Protein 4EX6 (pdb70)

CATH classification: 3.40.50.1000 (+1 more: 1.10.150.240)

Foldseek 3Di:
DLLFAEEEEPAQFFFPCQVVQLVLLQVLQVVLPDGADSVLSLVCGQAAQLVSNCVRVVHPSPPVSSVSSVVSSCVVVVVVLLVCQLVRGDPCNVVLLVVCVVVPYAYEYEGQYQQVSVCSSCVRNVVVVSHQYYHHCVNDPHHFLAQVSVCVVCVSSVGQQCRYEYEEADLRSLSNSVNRNHAYEHEQRGSDHFVSSVVSPHPYYYHGNNVVSVVVVVD

Radius of gyration: 16.53 Å; Cα contacts (8 Å, |Δi|>4): 463; chains: 1; bounding box: 48×32×36 Å

Sequence (219 aa):
AADRGVILDLDGTLADTPAAIATITAEVLAAMGTAVVSRGAILLSSTVGRPLPASLAGLLGVPVVEDPRVAEATTEEYGRRFGAHVRAAGPRRLLYPGVLEGLDRLSSAAGFRLAMATSKVEKAARAIAELTGLDTRLTVVIAGDDSVERGKPHPDMALHVARGLGIPPERCVVIGDGVPDAEMGRRAAGMTTVIGVSYGVSGPDELMRRAGADTVVDDSFPAAVTTAVLDG

B-factor: mean 14.03, std 10.06, range [2.51, 106.9]

InterPro domains:
  IPR006439 HAD hydrolase, subfamily IA [TIGR01509] (96-193)
  IPR006439 HAD hydrolase, subfamily IA [TIGR01549] (79-187)
  IPR023198 Phosphoglycolate phosphatase-like, domain 2 [G3DSA:1.10.150.240] (24-90)
  IPR023214 HAD superfamily [G3DSA:3.40.50.1000] (12-213)
  IPR036412 HAD-like superfamily [SSF56784] (10-218)
  IPR050155 HAD-like hydrolase superfamily [PTHR43434] (11-217)

Solvent-accessible surface area: 9694 Å² total; per-residue (Å²): 116,27,62,98,1,0,0,0,12,0,10,0,0,0,0,81,0,26,81,15,10,18,78,10,2,43,61,0,1,68,52,72,68,58,86,48,73,185,42,36,14,86,77,21,10,26,117,28,28,47,56,12,0,1,58,18,37,64,22,89,79,156,28,100,124,4,66,95,0,29,111,24,3,44,131,91,7,24,48,58,4,161,78,17,10,76,175,3,16,30,117,26,1,36,119,6,0,64,132,0,50,94,40,18,22,92,2,0,0,0,1,8,24,58,45,150,30,0,85,44,7,0,106,79,2,19,0,54,113,59,18,94,31,36,1,0,36,84,33,26,166,108,10,21,55,72,22,36,0,0,73,95,0,2,210,48,7,54,10,61,33,140,87,5,17,0,0,2,3,7,28,21,6,1,72,1,0,143,63,7,51,11,70,1,10,0,0,30,57,23,72,9,35,75,101,88,1,86,196,19,12,5,90,55,31,22,110,43,3,62,38,0,1,65,32,11,55,123,101

Organism: NCBI:txid569580

Nearest PDB structures (foldseek):
  4ex7-assembly1_A  TM=1.003E+00  e=1.198E-42  Streptomyces sp. CM020
  3s6j-assembly2_F  TM=8.638E-01  e=3.733E-14  Pseudomonas syringae pv. tomato
  7ocs-assembly2_B  TM=8.833E-01  e=2.174E-13  Acinetobacter baumannii ATCC 19606 = CIP 70.34 = JCM 6841
  7ocs-assembly1_D  TM=8.862E-01  e=4.240E-13  Acinetobacter baumannii ATCC 19606 = CIP 70.34 = JCM 6841
  7ocs-assembly1_A  TM=8.831E-01  e=9.340E-13  Acinetobacter baumannii ATCC 19606 = CIP 70.34 = JCM 6841

Structure (mmCIF, N/CA/C/O backbone):
data_4EX6
#
_entry.id   4EX6
#
_cell.length_a   47.929
_cell.length_b   62.378
_cell.length_c   62.873
_cell.angle_alpha   90.00
_cell.angle_beta   90.00
_cell.angle_gamma   90.00
#
_symmetry.space_group_name_H-M   'P 21 21 21'
#
loop_
_entity.id
_entity.type
_entity.pdbx_description
1 polymer AlnB
2 non-polymer 'MAGNESIUM ION'
3 non-polymer 'BORIC ACID'
4 water water
#
loop_
_atom_site.group_PDB
_atom_site.id
_atom_site.type_symbol
_atom_site.label_atom_id
_atom_site.label_alt_id
_atom_site.label_comp_id
_atom_site.label_asym_id
_atom_site.label_entity_id
_atom_site.label_seq_id
_atom_site.pdbx_PDB_ins_code
_atom_site.Cartn_x
_atom_site.Cartn_y
_atom_site.Cartn_z
_atom_site.occupancy
_atom_site.B_iso_or_equiv
_atom_site.auth_seq_id
_atom_site.auth_comp_id
_atom_site.auth_asym_id
_atom_site.auth_atom_id
_atom_site.pdbx_PDB_model_num
ATOM 1 N N . ALA A 1 17 ? 35.977 32.444 8.688 1.00 19.26 7 ALA A N 1
ATOM 2 C CA . ALA A 1 17 ? 34.621 32.093 9.274 1.00 16.18 7 ALA A CA 1
ATOM 3 C C . ALA A 1 17 ? 33.581 32.249 8.192 1.00 14.87 7 ALA A C 1
ATOM 4 O O . ALA A 1 17 ? 33.596 33.228 7.421 1.00 16.84 7 ALA A O 1
ATOM 6 N N . ALA A 1 18 ? 32.661 31.333 8.118 1.00 13.20 8 ALA A N 1
ATOM 7 C CA . ALA A 1 18 ? 31.625 31.368 7.032 1.00 13.58 8 ALA A CA 1
ATOM 8 C C . ALA A 1 18 ? 30.800 32.645 7.090 1.00 13.00 8 ALA A C 1
ATOM 9 O O . ALA A 1 18 ? 30.457 33.214 6.048 1.00 12.99 8 ALA A O 1
ATOM 11 N N . ASP A 1 19 ? 30.470 33.121 8.282 1.00 12.53 9 ASP A N 1
ATOM 12 C CA . ASP A 1 19 ? 29.551 34.243 8.445 1.00 11.72 9 ASP A CA 1
ATOM 13 C C . ASP A 1 19 ? 28.290 34.034 7.626 1.00 9.93 9 ASP A C 1
ATOM 14 O O . ASP A 1 19 ? 27.813 34.897 6.843 1.00 9.74 9 ASP A O 1
ATOM 19 N N . ARG A 1 20 ? 27.704 32.898 7.875 1.00 9.20 10 ARG A N 1
ATOM 20 C CA . ARG A 1 20 ? 26.448 32.432 7.272 1.00 8.44 10 ARG A CA 1
ATOM 21 C C . ARG A 1 20 ? 25.604 31.862 8.397 1.00 7.79 10 ARG A C 1
ATOM 22 O O . ARG A 1 20 ? 26.126 31.542 9.488 1.00 8.72 10 ARG A O 1
ATOM 30 N N . GLY A 1 21 ? 24.328 31.739 8.152 1.00 7.87 11 GLY A N 1
ATOM 31 C CA . GLY A 1 21 ? 23.392 31.226 9.157 1.00 7.31 11 GLY A CA 1
ATOM 32 C C . GLY A 1 21 ? 22.812 29.922 8.757 1.00 6.64 11 GLY A C 1
ATOM 33 O O . GLY A 1 21 ? 22.607 29.620 7.589 1.00 7.08 11 GLY A O 1
ATOM 34 N N . VAL A 1 22 ? 22.505 29.123 9.792 1.00 5.73 12 VAL A N 1
ATOM 35 C CA . VAL A 1 22 ? 21.806 27.850 9.628 1.00 5.21 12 VAL A CA 1
ATOM 36 C C . VAL A 1 22 ? 20.635 27.882 10.587 1.00 5.43 12 VAL A C 1
ATOM 37 O O . VAL A 1 22 ? 20.813 28.041 11.796 1.00 5.95 12 VAL A O 1
ATOM 41 N N . ILE A 1 23 ? 19.443 27.752 10.031 1.00 4.92 13 ILE A N 1
ATOM 42 C CA . ILE A 1 23 ? 18.175 27.828 10.777 1.00 5.09 13 ILE A CA 1
ATOM 43 C C . ILE A 1 23 ? 17.550 26.452 10.730 1.00 5.20 13 ILE A C 1
ATOM 44 O O . ILE A 1 23 ? 17.238 25.943 9.670 1.00 6.56 13 ILE A O 1
ATOM 49 N N . LEU A 1 24 ? 17.453 25.821 11.886 1.00 5.20 14 LEU A N 1
ATOM 50 C CA . LEU A 1 24 ? 17.118 24.408 12.035 1.00 5.62 14 LEU A CA 1
ATOM 51 C C . LEU A 1 24 ? 15.751 24.207 12.607 1.00 4.95 14 LEU A C 1
ATOM 52 O O . LEU A 1 24 ? 15.432 24.735 13.687 1.00 5.41 14 LEU A O 1
ATOM 57 N N . ASP A 1 25 ? 14.943 23.391 11.956 1.00 4.73 15 ASP A N 1
ATOM 58 C CA . ASP A 1 25 ? 13.740 22.857 12.577 1.00 4.83 15 ASP A CA 1
ATOM 59 C C . ASP A 1 25 ? 14.131 21.911 13.712 1.00 4.97 15 ASP A C 1
ATOM 60 O O . ASP A 1 25 ? 15.213 21.321 13.717 1.00 5.97 15 ASP A O 1
ATOM 65 N N . LEU A 1 26 ? 13.212 21.708 14.657 1.00 4.80 16 LEU A N 1
ATOM 66 C CA . LEU A 1 26 ? 13.439 20.774 15.767 1.00 5.57 16 LEU A CA 1
ATOM 67 C C . LEU A 1 26 ? 12.842 19.389 15.474 1.00 5.79 16 LEU A C 1
ATOM 68 O O . LEU A 1 26 ? 13.601 18.449 15.244 1.00 5.77 16 LEU A O 1
ATOM 73 N N . ASP A 1 27 ? 11.533 19.240 15.478 1.00 6.10 17 ASP A N 1
ATOM 74 C CA . ASP A 1 27 ? 10.894 17.935 15.404 1.00 5.69 17 ASP A CA 1
ATOM 75 C C . ASP A 1 27 ? 11.084 17.318 14.025 1.00 5.69 17 ASP A C 1
ATOM 76 O O . ASP A 1 27 ? 10.766 17.942 13.002 1.00 7.06 17 ASP A O 1
ATOM 81 N N . GLY A 1 28 ? 11.650 16.134 13.951 1.00 6.03 18 GLY A N 1
ATOM 82 C CA . GLY A 1 28 ? 11.904 15.440 12.715 1.00 5.77 18 GLY A CA 1
ATOM 83 C C . GLY A 1 28 ? 13.119 15.925 11.943 1.00 5.58 18 GLY A C 1
ATOM 84 O O . GLY A 1 28 ? 13.381 15.428 10.841 1.00 6.66 18 GLY A O 1
ATOM 85 N N . THR A 1 29 ? 13.903 16.819 12.541 1.00 5.69 19 THR A N 1
ATOM 86 C CA . THR A 1 29 ? 15.107 17.371 11.927 1.00 6.20 19 THR A CA 1
ATOM 87 C C . THR A 1 29 ? 16.282 17.186 12.892 1.00 5.34 19 THR A C 1
ATOM 88 O O . THR A 1 29 ? 17.219 16.444 12.614 1.00 6.42 19 THR A O 1
ATOM 92 N N . LEU A 1 30 ? 16.236 17.851 14.035 1.00 5.57 20 LEU A N 1
ATOM 93 C CA . LEU A 1 30 ? 17.188 17.653 15.121 1.00 6.10 20 LEU A CA 1
ATOM 94 C C . LEU A 1 30 ? 16.809 16.553 16.079 1.00 6.32 20 LEU A C 1
ATOM 95 O O . LEU A 1 30 ? 17.653 15.805 16.565 1.00 6.83 20 LEU A O 1
ATOM 100 N N . ALA A 1 31 ? 15.504 16.440 16.355 1.00 6.62 21 ALA A N 1
ATOM 101 C CA . ALA A 1 31 ? 14.942 15.575 17.369 1.00 6.48 21 ALA A CA 1
ATOM 102 C C . ALA A 1 31 ? 14.100 14.467 16.746 1.00 6.82 21 ALA A C 1
ATOM 103 O O . ALA A 1 31 ? 13.228 14.754 15.895 1.00 7.16 21 ALA A O 1
ATOM 105 N N . ASP A 1 32 ? 14.380 13.242 17.136 1.00 6.65 22 ASP A N 1
ATOM 106 C CA . ASP A 1 32 ? 13.673 12.084 16.615 1.00 7.32 22 ASP A CA 1
ATOM 107 C C . ASP A 1 32 ? 12.366 11.867 17.357 1.00 7.20 22 ASP A C 1
ATOM 108 O O . ASP A 1 32 ? 12.211 10.946 18.162 1.00 9.02 22 ASP A O 1
ATOM 113 N N . THR A 1 33 ? 11.452 12.767 17.101 1.00 6.80 23 THR A N 1
ATOM 114 C CA . THR A 1 33 ? 10.202 12.882 17.807 1.00 6.96 23 THR A CA 1
ATOM 115 C C . THR A 1 33 ? 8.931 12.488 17.053 1.00 6.72 23 THR A C 1
ATOM 116 O O . THR A 1 33 ? 7.912 12.320 17.702 1.00 6.93 23 THR A O 1
ATOM 120 N N . PRO A 1 34 ? 8.948 12.315 15.716 1.00 6.94 24 PRO A N 1
ATOM 121 C CA . PRO A 1 34 ? 7.655 12.046 15.080 1.00 7.09 24 PRO A CA 1
ATOM 122 C C . PRO A 1 34 ? 6.837 10.902 15.652 1.00 7.49 24 PRO A C 1
ATOM 123 O O . PRO A 1 34 ? 5.627 11.023 15.811 1.00 8.19 24 PRO A O 1
ATOM 127 N N . ALA A 1 35 ? 7.454 9.757 15.966 1.00 8.11 25 ALA A N 1
ATOM 128 C CA . ALA A 1 35 ? 6.697 8.613 16.485 1.00 8.28 25 ALA A CA 1
ATOM 129 C C . ALA A 1 35 ? 6.123 9.000 17.848 1.00 8.50 25 ALA A C 1
ATOM 130 O O . ALA A 1 35 ? 4.933 8.676 18.147 1.00 9.07 25 ALA A O 1
ATOM 132 N N . ALA A 1 36 ? 6.895 9.599 18.722 1.00 7.91 26 ALA A N 1
ATOM 133 C CA . ALA A 1 36 ? 6.454 9.989 20.037 1.00 7.59 26 ALA A CA 1
ATOM 134 C C . ALA A 1 36 ? 5.340 11.025 19.985 1.00 7.56 26 ALA A C 1
ATOM 135 O O . ALA A 1 36 ? 4.400 10.998 20.796 1.00 8.36 26 ALA A O 1
ATOM 137 N N . ILE A 1 37 ? 5.437 11.991 19.059 1.00 6.42 27 ILE A N 1
ATOM 138 C CA . ILE A 1 37 ? 4.384 12.977 18.889 1.00 6.06 27 ILE A CA 1
ATOM 139 C C . ILE A 1 37 ? 3.075 12.271 18.553 1.00 6.63 27 ILE A C 1
ATOM 140 O O . ILE A 1 37 ? 2.020 12.622 19.110 1.00 7.10 27 ILE A O 1
ATOM 145 N N . ALA A 1 38 ? 3.093 11.342 17.621 1.00 6.16 28 ALA A N 1
ATOM 146 C CA . ALA A 1 38 ? 1.842 10.643 17.267 1.00 6.46 28 ALA A CA 1
ATOM 147 C C . ALA A 1 38 ? 1.271 9.914 18.455 1.00 6.27 28 ALA A C 1
ATOM 148 O O . ALA A 1 38 ? 0.066 9.979 18.742 1.00 7.25 28 ALA A O 1
ATOM 150 N N . THR A 1 39 ? 2.117 9.158 19.174 1.00 6.46 29 THR A N 1
ATOM 151 C CA . THR A 1 39 ? 1.662 8.406 20.326 1.00 6.75 29 THR A CA 1
ATOM 152 C C . THR A 1 39 ? 1.090 9.285 21.403 1.00 6.62 29 THR A C 1
ATOM 153 O O . THR A 1 39 ? 0.025 9.002 21.966 1.00 7.10 29 THR A O 1
ATOM 157 N N . ILE A 1 40 ? 1.844 10.320 21.761 1.00 6.40 30 ILE A N 1
ATOM 158 C CA . ILE A 1 40 ? 1.420 11.172 22.835 1.00 6.33 30 ILE A CA 1
ATOM 159 C C . ILE A 1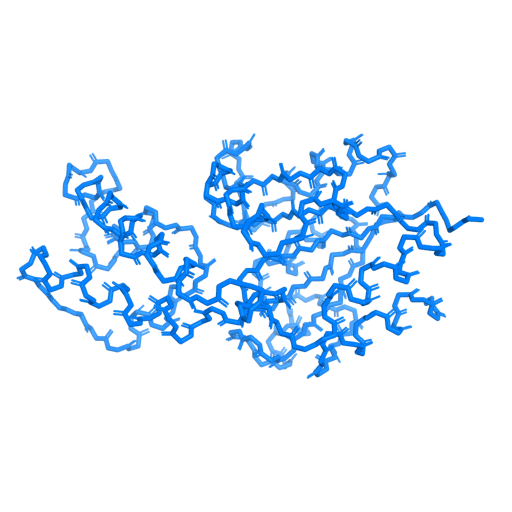 40 ? 0.173 11.997 22.458 1.00 6.23 30 ILE A C 1
ATOM 160 O O . ILE A 1 40 ? -0.703 12.242 23.301 1.00 6.91 30 ILE A O 1
ATOM 165 N N . THR A 1 41 ? 0.063 12.414 21.188 1.00 6.01 31 THR A N 1
ATOM 166 C CA . THR A 1 41 ? -1.179 13.026 20.726 1.00 6.07 31 THR A CA 1
ATOM 167 C C . THR A 1 41 ? -2.376 12.115 20.997 1.00 6.34 31 THR A C 1
ATOM 168 O O . THR A 1 41 ? -3.393 12.542 21.505 1.00 7.11 31 THR A O 1
ATOM 172 N N . ALA A 1 42 ? -2.214 10.825 20.672 1.00 6.32 32 ALA A N 1
ATOM 173 C CA . ALA A 1 42 ? -3.265 9.825 20.938 1.00 6.22 32 ALA A CA 1
ATOM 174 C C . ALA A 1 42 ? -3.545 9.665 22.408 1.00 6.67 32 ALA A C 1
ATOM 175 O O . ALA A 1 42 ? -4.717 9.563 22.828 1.00 7.54 32 ALA A O 1
ATOM 177 N N . GLU A 1 43 ? -2.500 9.637 23.231 1.00 6.59 33 GLU A N 1
ATOM 178 C CA . GLU A 1 43 ? -2.678 9.558 24.701 1.00 7.43 33 GLU A CA 1
ATOM 179 C C . GLU A 1 43 ? -3.497 10.724 25.196 1.00 7.75 33 GLU A C 1
ATOM 180 O O . GLU A 1 43 ? -4.369 10.556 26.048 1.00 8.80 33 GLU A O 1
ATOM 186 N N . VAL A 1 44 ? -3.179 11.929 24.697 1.00 7.32 34 VAL A N 1
ATOM 187 C CA . VAL A 1 44 ? -3.911 13.127 25.124 1.00 7.87 34 VAL A CA 1
ATOM 188 C C . VAL A 1 44 ? -5.381 13.060 24.715 1.00 7.99 34 VAL A C 1
ATOM 189 O O . VAL A 1 44 ? -6.257 13.399 25.511 1.00 8.55 34 VAL A O 1
ATOM 193 N N . LEU A 1 45 ? -5.648 12.712 23.462 1.00 8.08 35 LEU A N 1
ATOM 194 C CA . LEU A 1 45 ? -7.033 12.579 23.030 1.00 8.08 35 LEU A CA 1
ATOM 195 C C . LEU A 1 45 ? -7.802 11.623 23.902 1.00 8.74 35 LEU A C 1
ATOM 196 O O . LEU A 1 45 ? -8.901 11.922 24.294 1.00 9.14 35 LEU A O 1
ATOM 201 N N . ALA A 1 46 ? -7.164 10.464 24.218 1.00 7.93 36 ALA A N 1
ATOM 202 C CA . ALA A 1 46 ? -7.843 9.451 25.044 1.00 8.90 36 ALA A CA 1
ATOM 203 C C . ALA A 1 46 ? -8.094 10.055 26.424 1.00 10.35 36 ALA A C 1
ATOM 204 O O . ALA A 1 46 ? -9.169 9.818 27.010 1.00 11.54 36 ALA A O 1
ATOM 206 N N . ALA A 1 47 ? -7.127 10.748 27.006 1.00 9.34 37 ALA A N 1
ATOM 207 C CA . ALA A 1 47 ? -7.301 11.427 28.301 1.00 10.34 37 ALA A CA 1
ATOM 208 C C . ALA A 1 47 ? -8.515 12.340 28.238 1.00 9.98 37 ALA A C 1
ATOM 209 O O . ALA A 1 47 ? -9.279 12.498 29.211 1.00 12.66 37 ALA A O 1
ATOM 211 N N . MET A 1 48 ? -8.699 13.030 27.093 1.00 10.91 38 MET A N 1
ATOM 212 C CA . MET A 1 48 ? -9.761 13.992 26.887 1.00 10.86 38 MET A CA 1
ATOM 213 C C . MET A 1 48 ? -11.068 13.278 26.494 1.00 13.20 38 MET A C 1
ATOM 214 O O . MET A 1 48 ? -12.070 13.951 26.214 1.00 16.17 38 MET A O 1
ATOM 219 N N . GLY A 1 49 ? -11.091 11.930 26.453 1.00 13.22 39 GLY A N 1
ATOM 220 C CA . GLY A 1 49 ? -12.234 11.059 26.245 1.00 13.96 39 GLY A CA 1
ATOM 221 C C . GLY A 1 49 ? -12.546 10.775 24.825 1.00 13.58 39 GLY A C 1
ATOM 222 O O . GLY A 1 49 ? -13.683 10.430 24.494 1.00 17.54 39 GLY A O 1
ATOM 223 N N . THR A 1 50 ? -11.568 10.851 23.945 1.00 12.26 40 THR A N 1
ATOM 224 C CA . THR A 1 50 ? -11.863 10.658 22.531 1.00 12.43 40 THR A CA 1
ATOM 225 C C . THR A 1 50 ? -10.705 10.013 21.787 1.00 10.55 40 THR A C 1
ATOM 226 O O . THR A 1 50 ? -9.665 9.672 22.364 1.00 10.58 40 THR A O 1
ATOM 230 N N . ALA A 1 51 ? -10.911 9.854 20.501 1.00 10.00 41 ALA A N 1
ATOM 231 C CA . ALA A 1 51 ? -9.993 9.256 19.595 1.00 9.98 41 ALA A CA 1
ATOM 232 C C . ALA A 1 51 ? -10.269 9.710 18.194 1.00 13.33 41 ALA A C 1
ATOM 233 O O . ALA A 1 51 ? -11.435 10.064 17.903 1.00 17.67 41 ALA A O 1
ATOM 235 N N . VAL A 1 52 ? -9.332 9.656 17.271 1.00 9.98 42 VAL A N 1
ATOM 236 C CA A VAL A 1 52 ? -9.495 10.097 15.910 0.90 11.37 42 VAL A CA 1
ATOM 237 C CA B VAL A 1 52 ? -9.451 10.143 15.911 0.10 10.68 42 VAL A CA 1
ATOM 238 C C . VAL A 1 52 ? -8.756 9.111 15.008 1.00 9.50 42 VAL A C 1
ATOM 239 O O . VAL A 1 52 ? -8.016 8.240 15.478 1.00 10.57 42 VAL A O 1
ATOM 246 N N . SER A 1 53 ? -8.915 9.196 13.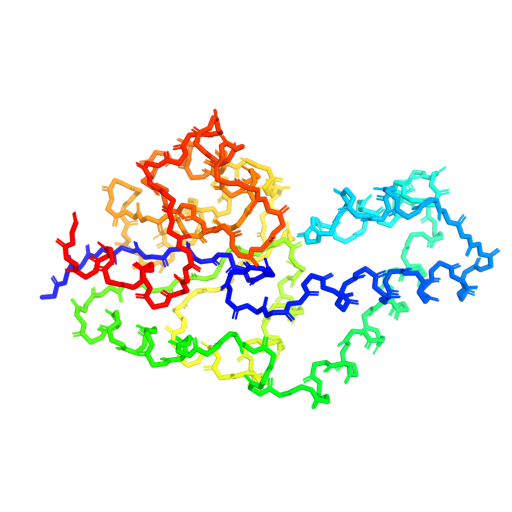713 1.00 9.93 43 SER A N 1
ATOM 247 C CA . SER A 1 53 ? -8.221 8.337 12.818 1.00 10.63 43 SER A CA 1
ATOM 248 C C . SER A 1 53 ? -6.725 8.482 12.934 1.00 9.87 43 SER A C 1
ATOM 249 O O . SER A 1 53 ? -6.142 9.544 13.176 1.00 10.13 43 SER A O 1
ATOM 252 N N . ARG A 1 54 ? -6.010 7.396 12.704 1.00 9.81 44 ARG A N 1
ATOM 253 C CA . ARG A 1 54 ? -4.562 7.376 12.658 1.00 9.44 44 ARG A CA 1
ATOM 254 C C . ARG A 1 54 ? -4.051 8.415 11.658 1.00 8.03 44 ARG A C 1
ATOM 255 O O . ARG A 1 54 ? -3.115 9.149 11.944 1.00 8.40 44 ARG A O 1
ATOM 263 N N . GLY A 1 55 ? -4.639 8.452 10.468 1.00 8.57 45 GLY A N 1
ATOM 264 C CA . GLY A 1 55 ? -4.157 9.355 9.431 1.00 8.96 45 GLY A CA 1
ATOM 265 C C . GLY A 1 55 ? -4.352 10.803 9.809 1.00 8.40 45 GLY A C 1
ATOM 266 O O . GLY A 1 55 ? -3.516 11.634 9.439 1.00 8.76 45 GLY A O 1
ATOM 267 N N . ALA A 1 56 ? -5.394 11.132 10.551 1.00 8.19 46 ALA A N 1
ATOM 268 C CA . ALA A 1 56 ? -5.586 12.498 11.034 1.00 8.58 46 ALA A CA 1
ATOM 269 C C . ALA A 1 56 ? -4.457 12.914 11.955 1.00 7.79 46 ALA A C 1
ATOM 270 O O . ALA A 1 56 ? -3.892 13.995 11.809 1.00 8.30 46 ALA A O 1
ATOM 272 N N . ILE A 1 57 ? -4.080 12.039 12.888 1.00 7.16 47 ILE A N 1
ATOM 273 C CA . ILE A 1 57 ? -2.953 12.369 13.781 1.00 6.42 47 ILE A CA 1
ATOM 274 C C . ILE A 1 57 ? -1.713 12.542 12.935 1.00 7.02 47 ILE A C 1
ATOM 275 O O . ILE A 1 57 ? -0.942 13.465 13.114 1.00 7.76 47 ILE A O 1
ATOM 280 N N . LEU A 1 58 ? -1.420 11.586 12.039 1.00 7.70 48 LEU A N 1
ATOM 281 C CA A LEU A 1 58 ? -0.192 11.640 11.297 0.60 8.47 48 LEU A CA 1
ATOM 282 C CA B LEU A 1 58 ? -0.222 11.607 11.233 0.40 8.35 48 LEU A CA 1
ATOM 283 C C . LEU A 1 58 ? -0.062 12.905 10.493 1.00 8.87 48 LEU A C 1
ATOM 284 O O . LEU A 1 58 ? 1.042 13.481 10.422 1.00 9.67 48 LEU A O 1
ATOM 293 N N . SER A 1 59 ? -1.164 13.453 9.982 1.00 8.59 49 SER A N 1
ATOM 294 C CA A SER A 1 59 ? -1.118 14.661 9.176 0.60 10.04 49 SER A CA 1
ATOM 295 C CA B SER A 1 59 ? -1.102 14.654 9.183 0.40 9.88 49 SER A CA 1
ATOM 296 C C . SER A 1 59 ? -0.702 15.876 10.036 1.00 10.01 49 SER A C 1
ATOM 297 O O . SER A 1 59 ? -0.245 16.882 9.473 1.00 14.78 49 SER A O 1
ATOM 302 N N . THR A 1 60 ? -0.834 15.818 11.350 1.00 8.48 50 THR A N 1
ATOM 303 C CA . THR A 1 60 ? -0.485 16.926 12.237 1.00 9.37 50 THR A CA 1
ATOM 304 C C . THR A 1 60 ? 0.860 16.879 12.819 1.00 7.16 50 THR A C 1
ATOM 305 O O . THR A 1 60 ? 1.285 17.847 13.448 1.00 8.34 50 THR A O 1
ATOM 309 N N . VAL A 1 61 ? 1.587 15.764 12.679 1.00 7.54 51 VAL A N 1
ATOM 310 C CA . VAL A 1 61 ? 2.748 15.522 13.476 1.00 7.31 51 VAL A CA 1
ATOM 311 C C . VAL A 1 61 ? 3.765 16.637 13.245 1.00 7.48 51 VAL A C 1
ATOM 312 O O . VAL A 1 61 ? 4.181 16.866 12.105 1.00 7.79 51 VAL A O 1
ATOM 316 N N . GLY A 1 62 ? 4.166 17.292 14.333 1.00 8.63 52 GLY A N 1
ATOM 317 C CA . GLY A 1 62 ? 5.222 18.305 14.261 1.00 9.88 52 GLY A CA 1
ATOM 318 C C . GLY A 1 62 ? 4.723 19.697 13.924 1.00 8.35 52 GLY A C 1
ATOM 319 O O . GLY A 1 62 ? 5.519 20.649 13.953 1.00 9.40 52 GLY A O 1
ATOM 320 N N . ARG A 1 63 ? 3.476 19.854 13.581 1.00 6.99 53 ARG A N 1
ATOM 321 C CA . ARG A 1 63 ? 2.856 21.136 13.324 1.00 7.02 53 ARG A CA 1
ATOM 322 C C . ARG A 1 63 ? 2.508 21.811 14.645 1.00 7.17 53 ARG A C 1
ATOM 323 O O . ARG A 1 63 ? 2.580 21.187 15.699 1.00 7.65 53 ARG A O 1
ATOM 331 N N . PRO A 1 64 ? 2.145 23.091 14.631 1.00 6.41 54 PRO A N 1
ATOM 332 C CA . PRO A 1 64 ? 1.867 23.739 15.886 1.00 7.32 54 PRO A CA 1
ATOM 333 C C . PRO A 1 64 ? 0.820 23.009 16.719 1.00 7.18 54 PRO A C 1
ATOM 334 O O . PRO A 1 64 ? -0.187 22.559 16.205 1.00 7.96 54 PRO A O 1
ATOM 338 N N . LEU A 1 65 ? 1.057 22.905 18.018 1.00 7.57 55 LEU A N 1
ATOM 339 C CA . LEU A 1 65 ? 0.321 21.995 18.850 1.00 8.58 55 LEU A CA 1
ATOM 340 C C . LEU A 1 65 ? -1.101 22.417 19.119 1.00 8.75 55 LEU A C 1
ATOM 341 O O . LEU A 1 65 ? -2.011 21.597 18.952 1.00 8.60 55 LEU A O 1
ATOM 346 N N . PRO A 1 66 ? -1.395 23.618 19.608 1.00 10.20 56 PRO A N 1
ATOM 347 C CA . PRO A 1 66 ? -2.821 23.986 19.829 1.00 10.26 56 PRO A CA 1
ATOM 348 C C . PRO A 1 66 ? -3.648 23.853 18.579 1.00 9.07 56 PRO A C 1
ATOM 349 O O . PRO A 1 66 ? -4.730 23.273 18.619 1.00 9.35 56 PRO A O 1
ATOM 353 N N . ALA A 1 67 ? -3.201 24.345 17.459 1.00 9.11 57 ALA A N 1
ATOM 354 C CA . ALA A 1 67 ? -3.898 24.253 16.226 1.00 9.57 57 ALA A CA 1
ATOM 355 C C . ALA A 1 67 ? -4.141 22.783 15.846 1.00 8.64 57 ALA A C 1
ATOM 356 O O . ALA A 1 67 ? -5.223 22.381 15.375 1.00 8.93 57 ALA A O 1
ATOM 358 N N . SER A 1 68 ? -3.130 21.958 16.030 1.00 7.20 58 SER A N 1
ATOM 359 C CA . SER A 1 68 ? -3.233 20.551 15.702 1.00 6.82 58 SER A CA 1
ATOM 360 C C . SER A 1 68 ? -4.252 19.835 16.586 1.00 6.33 58 SER A C 1
ATOM 361 O O . SER A 1 68 ? -5.118 19.108 16.106 1.00 6.95 58 SER A O 1
ATOM 364 N N . LEU A 1 69 ? -4.174 20.060 17.892 1.00 6.34 59 LEU A N 1
ATOM 365 C CA . LEU A 1 69 ? -5.113 19.405 18.798 1.00 6.27 59 LEU A CA 1
ATOM 366 C C . LEU A 1 69 ? -6.524 19.927 18.566 1.00 7.13 59 LEU A C 1
ATOM 367 O O . LEU A 1 69 ? -7.463 19.141 18.627 1.00 7.37 59 LEU A O 1
ATOM 372 N N . ALA A 1 70 ? -6.700 21.197 18.281 1.00 6.94 60 ALA A N 1
ATOM 373 C CA . ALA A 1 70 ? -8.018 21.748 17.989 1.00 7.37 60 ALA A CA 1
ATOM 374 C C . ALA A 1 70 ? -8.616 21.058 16.765 1.00 7.57 60 ALA A C 1
ATOM 375 O O . ALA A 1 70 ? -9.769 20.718 16.714 1.00 8.26 60 ALA A O 1
ATOM 377 N N . GLY A 1 71 ? -7.781 20.843 15.727 1.00 7.06 61 GLY A N 1
ATOM 378 C CA . GLY A 1 71 ? -8.244 20.215 14.513 1.00 7.65 61 GLY A CA 1
ATOM 379 C C . GLY A 1 71 ? -8.654 18.797 14.745 1.00 7.46 61 GLY A C 1
ATOM 380 O O . GLY A 1 71 ? -9.584 18.232 14.157 1.00 9.08 61 GLY A O 1
ATOM 381 N N . LEU A 1 72 ? -7.871 18.095 15.583 1.00 6.88 62 LEU A N 1
ATOM 382 C CA . LEU A 1 72 ? -8.144 16.687 15.877 1.00 7.50 62 LEU A CA 1
ATOM 383 C C . LEU A 1 72 ? -9.389 16.551 16.734 1.00 7.38 62 LEU A C 1
ATOM 384 O O . LEU A 1 72 ? -10.194 15.641 16.499 1.00 9.25 62 LEU A O 1
ATOM 389 N N . LEU A 1 73 ? -9.557 17.413 17.717 1.00 7.91 63 LEU A N 1
ATOM 390 C CA . LEU A 1 73 ? -10.780 17.465 18.537 1.00 9.12 63 LEU A CA 1
ATOM 391 C C . LEU A 1 73 ? -11.945 17.966 17.687 1.00 9.18 63 LEU A C 1
ATOM 392 O O . LEU A 1 73 ? -13.127 17.695 18.043 1.00 10.78 63 LEU A O 1
ATOM 397 N N . GLY A 1 74 ? -11.702 18.642 16.595 1.00 9.03 64 GLY A N 1
ATOM 398 C CA . GLY A 1 74 ? -12.763 19.264 15.778 1.00 8.63 64 GLY A CA 1
ATOM 399 C C . GLY A 1 74 ? -13.479 20.378 16.456 1.00 8.22 64 GLY A C 1
ATOM 400 O O . GLY A 1 74 ? -14.706 20.445 16.404 1.00 9.13 64 GLY A O 1
ATOM 401 N N . VAL A 1 75 ? -12.745 21.266 17.102 1.00 8.13 65 VAL A N 1
ATOM 402 C CA . VAL A 1 75 ? -13.311 22.358 17.835 1.00 8.77 65 VAL A CA 1
ATOM 403 C C . VAL A 1 75 ? -12.586 23.679 17.508 1.00 8.71 65 VAL A C 1
ATOM 404 O O . VAL A 1 75 ? -11.423 23.654 17.051 1.00 9.03 65 VAL A O 1
ATOM 408 N N . PRO A 1 76 ? -13.201 24.837 17.781 1.00 10.01 66 PRO A N 1
ATOM 409 C CA . PRO A 1 76 ? -12.475 26.075 17.595 1.00 10.64 66 PRO A CA 1
ATOM 410 C C . PRO A 1 76 ? -11.213 26.137 18.430 1.00 10.53 66 PRO A C 1
ATOM 411 O O . PRO A 1 76 ? -11.173 25.605 19.551 1.00 9.83 66 PRO A O 1
ATOM 415 N N . VAL A 1 77 ? -10.174 26.800 17.934 1.00 11.35 67 VAL A N 1
ATOM 416 C CA A VAL A 1 77 ? -8.884 26.783 18.598 0.70 12.82 67 VAL A CA 1
ATOM 417 C CA B VAL A 1 77 ? -8.899 26.778 18.620 0.30 12.52 67 VAL A CA 1
ATOM 418 C C . VAL A 1 77 ? -8.989 27.450 19.971 1.00 13.79 67 VAL A C 1
ATOM 419 O O . VAL A 1 77 ? -8.256 27.064 20.887 1.00 15.33 67 VAL A O 1
ATOM 426 N N . GLU A 1 78 ? -9.931 28.366 20.157 1.00 14.73 68 GLU A N 1
ATOM 427 C CA . GLU A 1 78 ? -10.092 29.059 21.423 1.00 16.29 68 GLU A CA 1
ATOM 428 C C . GLU A 1 78 ? -10.988 28.308 22.407 1.00 15.96 68 GLU A C 1
ATOM 429 O O . GLU A 1 78 ? -11.166 28.726 23.552 1.00 18.05 68 GLU A O 1
ATOM 435 N N . ASP A 1 79 ? -11.610 27.201 22.008 1.00 14.18 69 ASP A N 1
ATOM 436 C CA . ASP A 1 79 ? -12.416 26.352 22.872 1.00 13.04 69 ASP A CA 1
ATOM 437 C C . ASP A 1 79 ? -11.610 25.889 24.067 1.00 12.48 69 ASP A C 1
ATOM 438 O O . ASP A 1 79 ? -10.477 25.459 23.901 1.00 11.62 69 ASP A O 1
ATOM 443 N N . PRO A 1 80 ? -12.156 25.969 25.302 1.00 13.10 70 PRO A N 1
ATOM 444 C CA . PRO A 1 80 ? -11.343 25.557 26.447 1.00 13.19 70 PRO A CA 1
ATOM 445 C C . PRO A 1 80 ? -10.814 24.131 26.409 1.00 10.77 70 PRO A C 1
ATOM 446 O O . PRO A 1 80 ? -9.809 23.819 27.037 1.00 11.66 70 PRO A O 1
ATOM 450 N N . ARG A 1 81 ? -11.460 23.268 25.631 1.00 9.67 71 ARG A N 1
ATOM 451 C CA . ARG A 1 81 ? -10.998 21.909 25.476 1.00 10.31 71 ARG A CA 1
ATOM 452 C C . ARG A 1 81 ? -9.554 21.855 24.881 1.00 9.07 71 ARG A C 1
ATOM 453 O O . ARG A 1 81 ? -8.796 20.925 25.129 1.00 9.71 71 ARG A O 1
ATOM 461 N N . VAL A 1 82 ? -9.213 22.858 24.083 1.00 8.82 72 VAL A N 1
ATOM 462 C CA . VAL A 1 82 ? -7.922 22.887 23.424 1.00 8.60 72 VAL A CA 1
ATOM 463 C C . VAL A 1 82 ? -6.834 23.144 24.430 1.00 7.72 72 VAL A C 1
ATOM 464 O O . VAL A 1 82 ? -5.838 22.412 24.450 1.00 8.26 72 VAL A O 1
ATOM 468 N N . ALA A 1 83 ? -6.975 24.144 25.290 1.00 8.55 73 ALA A N 1
ATOM 469 C CA . ALA A 1 83 ? -5.973 24.414 26.327 1.00 9.83 73 ALA A CA 1
ATOM 470 C C . ALA A 1 83 ? -5.843 23.238 27.305 1.00 8.05 73 ALA A C 1
ATOM 471 O O . ALA A 1 83 ? -4.750 22.904 27.763 1.00 8.47 73 ALA A O 1
ATOM 473 N N . GLU A 1 84 ? -6.937 22.538 27.623 1.00 8.63 74 GLU A N 1
ATOM 474 C CA . GLU A 1 84 ? -6.857 21.376 28.461 1.00 8.52 74 GLU A CA 1
ATOM 475 C C . GLU A 1 84 ? -5.980 20.338 27.817 1.00 7.97 74 GLU A C 1
ATOM 476 O O . GLU A 1 84 ? -5.077 19.734 28.442 1.00 8.15 74 GLU A O 1
ATOM 482 N N . ALA A 1 85 ? -6.199 20.083 26.517 1.00 7.50 75 ALA A N 1
ATOM 483 C CA . ALA A 1 85 ? -5.415 19.112 25.792 1.00 7.39 75 ALA A CA 1
ATOM 484 C C . ALA A 1 85 ? -3.955 19.528 25.669 1.00 6.45 75 ALA A C 1
ATOM 485 O O . ALA A 1 85 ? -3.055 18.675 25.798 1.00 6.77 75 ALA A O 1
ATOM 487 N N . THR A 1 86 ? -3.703 20.795 25.350 1.00 7.04 76 THR A N 1
ATOM 488 C CA A THR A 1 86 ? -2.310 21.232 25.200 0.70 7.35 76 THR A CA 1
ATOM 489 C CA B THR A 1 86 ? -2.364 21.352 25.239 0.30 6.66 76 THR A CA 1
ATOM 490 C C . THR A 1 86 ? -1.554 21.124 26.519 1.00 6.29 76 THR A C 1
ATOM 491 O O . THR A 1 86 ? -0.396 20.765 26.514 1.00 7.13 76 THR A O 1
ATOM 498 N N . GLU A 1 87 ? -2.214 21.395 27.633 1.00 7.31 77 GLU A N 1
ATOM 499 C CA . GLU A 1 87 ? -1.568 21.254 28.917 1.00 7.39 77 GLU A CA 1
ATOM 500 C C . GLU A 1 87 ? -1.215 19.819 29.246 1.00 7.33 77 GLU A C 1
ATOM 501 O O . GLU A 1 87 ? -0.134 19.498 29.729 1.00 8.37 77 GLU A O 1
ATOM 507 N N . GLU A 1 88 ? -2.158 18.911 28.964 1.00 7.37 78 GLU A N 1
ATOM 508 C CA . GLU A 1 88 ? -1.928 17.475 29.149 1.00 7.70 78 GLU A CA 1
ATOM 509 C C . GLU A 1 88 ? -0.799 16.978 28.249 1.00 6.78 78 GLU A C 1
ATOM 510 O O . GLU A 1 88 ? 0.068 16.208 28.680 1.00 7.55 78 GLU A O 1
ATOM 516 N N . TYR A 1 89 ? -0.753 17.475 27.014 1.00 6.73 79 TYR A N 1
ATOM 517 C CA . TYR A 1 89 ? 0.312 17.093 26.101 1.00 6.54 79 TYR A CA 1
ATOM 518 C C . TYR A 1 89 ? 1.663 17.577 26.665 1.00 6.76 79 TYR A C 1
ATOM 519 O O . TYR A 1 89 ? 2.635 16.841 26.661 1.00 6.67 79 TYR A O 1
ATOM 528 N N . GLY A 1 90 ? 1.722 18.807 27.183 1.00 7.05 80 GLY A N 1
ATOM 529 C CA . GLY A 1 90 ? 2.960 19.327 27.735 1.00 7.01 80 GLY A CA 1
ATOM 530 C C . GLY A 1 90 ? 3.479 18.451 28.858 1.00 8.21 80 GLY A C 1
ATOM 531 O O . GLY A 1 90 ? 4.677 18.182 28.979 1.00 8.80 80 GLY A O 1
ATOM 532 N N . ARG A 1 91 ? 2.582 17.958 29.722 1.00 8.63 81 ARG A N 1
ATOM 533 C CA . ARG A 1 91 ? 2.983 17.023 30.817 1.00 8.99 81 ARG A CA 1
ATOM 534 C C . ARG A 1 91 ? 3.561 15.765 30.260 1.00 9.18 81 ARG A C 1
ATOM 535 O O . ARG A 1 91 ? 4.646 15.325 30.654 1.00 10.13 81 ARG A O 1
ATOM 543 N N . ARG A 1 92 ? 2.866 15.141 29.343 1.00 8.37 82 ARG A N 1
ATOM 544 C CA . ARG A 1 92 ? 3.308 13.840 28.812 1.00 8.68 82 ARG A CA 1
ATOM 545 C C . ARG A 1 92 ? 4.569 14.011 27.994 1.00 8.39 82 ARG A C 1
ATOM 546 O O . ARG A 1 92 ? 5.502 13.178 28.092 1.00 9.02 82 ARG A O 1
ATOM 554 N N . PHE A 1 93 ? 4.608 15.020 27.135 1.00 7.63 83 PHE A N 1
ATOM 555 C CA . PHE A 1 93 ? 5.793 15.217 26.315 1.00 8.11 83 PHE A CA 1
ATOM 556 C C . PHE A 1 93 ? 7.030 15.603 27.157 1.00 7.95 83 PHE A C 1
ATOM 557 O O . PHE A 1 93 ? 8.129 15.173 26.903 1.00 8.28 83 PHE A O 1
ATOM 565 N N . GLY A 1 94 ? 6.792 16.402 28.190 1.00 8.84 84 GLY A N 1
ATOM 566 C CA . GLY A 1 94 ? 7.900 16.764 29.082 1.00 10.05 84 GLY A CA 1
ATOM 567 C C . GLY A 1 94 ? 8.523 15.548 29.733 1.00 10.86 84 GLY A C 1
ATOM 568 O O . GLY A 1 94 ? 9.734 15.427 29.865 1.00 11.85 84 GLY A O 1
ATOM 569 N N . ALA A 1 95 ? 7.671 14.602 30.136 1.00 10.47 85 ALA A N 1
ATOM 570 C CA . ALA A 1 95 ? 8.182 13.349 30.697 1.00 11.03 85 ALA A CA 1
ATOM 571 C C . ALA A 1 95 ? 8.966 12.540 29.677 1.00 12.33 85 ALA A C 1
ATOM 572 O O . ALA A 1 95 ? 9.989 11.931 29.951 1.00 11.87 85 ALA A O 1
ATOM 574 N N . HIS A 1 96 ? 8.493 12.492 28.443 1.00 9.93 86 HIS A N 1
ATOM 575 C CA . HIS A 1 96 ? 9.188 11.820 27.391 1.00 9.52 86 HIS A CA 1
ATOM 576 C C . HIS A 1 96 ? 10.547 12.414 27.159 1.00 9.76 86 HIS A C 1
ATOM 577 O O . HIS A 1 96 ? 11.528 11.651 26.949 1.00 10.32 86 HIS A O 1
ATOM 584 N N . VAL A 1 97 ? 10.675 13.738 27.191 1.00 8.53 87 VAL A N 1
ATOM 585 C CA . VAL A 1 97 ? 11.954 14.383 26.960 1.00 9.25 87 VAL A CA 1
ATOM 586 C C . VAL A 1 97 ? 12.931 14.090 28.069 1.00 9.94 87 VAL A C 1
ATOM 587 O O . VAL A 1 97 ? 14.099 13.817 27.824 1.00 11.34 87 VAL A O 1
ATOM 591 N N . ARG A 1 98 ? 12.455 14.018 29.319 1.00 10.66 88 ARG A N 1
ATOM 592 C CA . ARG A 1 98 ? 13.356 13.582 30.423 1.00 11.67 88 ARG A CA 1
ATOM 593 C C . ARG A 1 98 ? 13.746 12.128 30.207 1.00 11.96 88 ARG A C 1
ATOM 594 O O . ARG A 1 98 ? 14.936 11.764 30.450 1.00 13.08 88 ARG A O 1
ATOM 602 N N . ALA A 1 99 ? 12.872 11.245 29.741 1.00 12.05 89 ALA A N 1
ATOM 603 C CA . ALA A 1 99 ? 13.243 9.814 29.537 1.00 12.58 89 ALA A CA 1
ATOM 604 C C . ALA A 1 99 ? 14.246 9.652 28.408 1.00 12.13 89 ALA A C 1
ATOM 605 O O . ALA A 1 99 ? 15.125 8.773 28.463 1.00 15.33 89 ALA A O 1
ATOM 607 N N . ALA A 1 100 ? 14.193 10.519 27.399 1.00 12.04 90 ALA A N 1
ATOM 608 C CA . ALA A 1 100 ? 15.076 10.400 26.239 1.00 12.48 90 ALA A CA 1
ATOM 609 C C . ALA A 1 100 ? 16.403 11.078 26.463 1.00 12.96 90 ALA A C 1
ATOM 610 O O . ALA A 1 100 ? 17.440 10.641 25.954 1.00 12.57 90 ALA A O 1
ATOM 612 N N . GLY A 1 101 ? 16.436 12.201 27.185 1.00 11.76 91 GLY A N 1
ATOM 613 C CA . GLY A 1 101 ? 17.613 13.049 27.269 1.00 12.61 91 GLY A CA 1
ATOM 614 C C . GLY A 1 101 ? 18.249 13.356 25.937 1.00 11.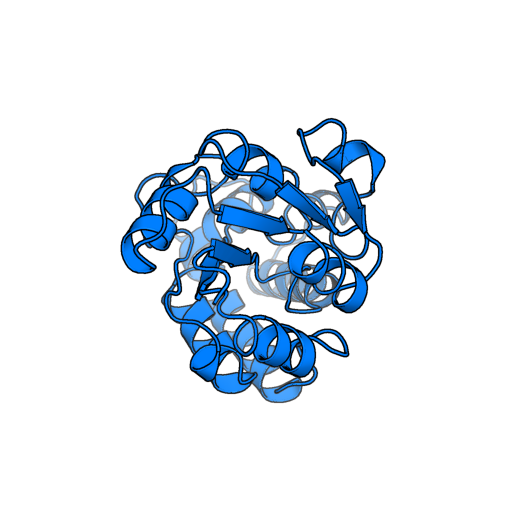01 91 GLY A C 1
ATOM 615 O O . GLY A 1 101 ? 17.546 13.661 24.967 1.00 10.42 91 GLY A O 1
ATOM 616 N N . PRO A 1 102 ? 19.569 13.305 25.819 1.00 11.97 92 PRO A N 1
ATOM 617 C CA . PRO A 1 102 ? 20.221 13.531 24.495 1.00 10.82 92 PRO A CA 1
ATOM 618 C C . PRO A 1 102 ? 19.805 12.495 23.465 1.00 10.78 92 PRO A C 1
ATOM 619 O O . PRO A 1 102 ? 20.047 12.779 22.305 1.00 10.06 92 PRO A O 1
ATOM 623 N N . ARG A 1 103 ? 19.269 11.312 23.854 1.00 10.78 93 ARG A N 1
ATOM 624 C CA A ARG A 1 103 ? 18.821 10.336 22.827 0.70 12.26 93 ARG A CA 1
ATOM 625 C CA B ARG A 1 103 ? 18.790 10.313 22.872 0.30 11.75 93 ARG A CA 1
ATOM 626 C C . ARG A 1 103 ? 17.563 10.813 22.167 1.00 10.13 93 ARG A C 1
ATOM 627 O O . ARG A 1 103 ? 17.097 10.198 21.200 1.00 11.96 93 ARG A O 1
ATOM 642 N N . LEU A 1 104 ? 16.972 11.939 22.615 1.00 8.74 94 LEU A N 1
ATOM 643 C CA . LEU A 1 104 ? 15.948 12.559 21.806 1.00 7.97 94 LEU A CA 1
ATOM 644 C C . LEU A 1 104 ? 16.493 12.897 20.427 1.00 8.44 94 LEU A C 1
ATOM 645 O O . LEU A 1 104 ? 15.710 13.039 19.472 1.00 9.37 94 LEU A O 1
ATOM 650 N N . LEU A 1 105 ? 17.775 13.177 20.325 1.00 7.61 95 LEU A N 1
ATOM 651 C CA . LEU A 1 105 ? 18.355 13.681 19.096 1.00 7.57 95 LEU A CA 1
ATOM 652 C C . LEU A 1 105 ? 18.758 12.554 18.174 1.00 8.17 95 LEU A C 1
ATOM 653 O O . LEU A 1 105 ? 19.189 11.470 18.614 1.00 9.22 95 LEU A O 1
ATOM 658 N N . TYR A 1 106 ? 18.719 12.794 16.873 1.00 7.54 96 TYR A N 1
ATOM 659 C CA . TYR A 1 106 ? 19.277 11.839 15.918 1.00 8.02 96 TYR A CA 1
ATOM 660 C C . TYR A 1 106 ? 20.774 11.709 16.124 1.00 7.78 96 TYR A C 1
ATOM 661 O O . TYR A 1 106 ? 21.436 12.658 16.568 1.00 7.75 96 TYR A O 1
ATOM 670 N N . PRO A 1 107 ? 21.384 10.581 15.772 1.00 9.07 97 PRO A N 1
ATOM 671 C CA . PRO A 1 107 ? 22.851 10.438 15.849 1.00 9.62 97 PRO A CA 1
ATOM 672 C C . PRO A 1 107 ? 23.563 11.518 15.081 1.00 9.06 97 PRO A C 1
ATOM 673 O O . PRO A 1 107 ? 23.151 11.881 13.976 1.00 10.27 97 PRO A O 1
ATOM 677 N N . GLY A 1 108 ? 24.600 12.076 15.672 1.00 9.07 98 GLY A N 1
ATOM 678 C CA . GLY A 1 108 ? 25.447 13.029 14.962 1.00 9.70 98 GLY A CA 1
ATOM 679 C C . GLY A 1 108 ? 24.972 14.444 15.020 1.00 8.27 98 GLY A C 1
ATOM 680 O O . GLY A 1 108 ? 25.609 15.358 14.434 1.00 9.29 98 GLY A O 1
ATOM 681 N N . VAL A 1 109 ? 23.891 14.759 15.719 1.00 8.38 99 VAL A N 1
ATOM 682 C CA . VAL A 1 109 ? 23.341 16.098 15.753 1.00 7.56 99 VAL A CA 1
ATOM 683 C C . VAL A 1 109 ? 24.231 17.053 16.506 1.00 7.44 99 VAL A C 1
ATOM 684 O O . VAL A 1 109 ? 24.643 18.107 15.973 1.00 7.19 99 VAL A O 1
ATOM 688 N N . LEU A 1 110 ? 24.594 16.762 17.753 1.00 7.79 100 LEU A N 1
ATOM 689 C CA . LEU A 1 110 ? 25.435 17.673 18.493 1.00 7.78 100 LEU A CA 1
ATOM 690 C C . LEU A 1 110 ? 26.782 17.839 17.876 1.00 7.43 100 LEU A C 1
ATOM 691 O O . LEU A 1 110 ? 27.344 18.940 17.770 1.00 7.97 100 LEU A O 1
ATOM 696 N N . GLU A 1 111 ? 27.367 16.737 17.424 1.00 7.61 101 GLU A N 1
ATOM 697 C CA . GLU A 1 111 ? 28.672 16.794 16.771 1.00 8.23 101 GLU A CA 1
ATOM 698 C C . GLU A 1 111 ? 28.611 17.631 15.501 1.00 7.21 101 GLU A C 1
ATOM 699 O O . GLU A 1 111 ? 29.514 18.401 15.203 1.00 7.64 101 GLU A O 1
ATOM 705 N N . GLY A 1 112 ? 27.544 17.451 14.722 1.00 7.36 102 GLY A N 1
ATOM 706 C CA . GLY A 1 112 ? 27.386 18.185 13.500 1.00 7.64 102 GLY A CA 1
ATOM 707 C C . GLY A 1 112 ? 27.204 19.693 13.743 1.00 6.53 102 GLY A C 1
ATOM 708 O O . GLY A 1 112 ? 27.814 20.512 13.065 1.00 6.89 102 GLY A O 1
ATOM 709 N N . LEU A 1 113 ? 26.402 20.058 14.743 1.00 6.63 103 LEU A N 1
ATOM 710 C CA . LEU A 1 113 ? 26.228 21.459 15.088 1.00 6.64 103 LEU A CA 1
ATOM 711 C C . LEU A 1 113 ? 27.572 22.074 15.559 1.00 6.41 103 LEU A C 1
ATOM 712 O O . LEU A 1 113 ? 27.898 23.189 15.163 1.00 7.56 103 LEU A O 1
ATOM 717 N N . ASP A 1 114 ? 28.352 21.314 16.308 1.00 6.54 104 ASP A N 1
ATOM 718 C CA . ASP A 1 114 ? 29.645 21.812 16.764 1.00 7.11 104 ASP A CA 1
ATOM 719 C C . ASP A 1 114 ? 30.563 22.062 15.569 1.00 6.71 104 ASP A C 1
ATOM 720 O O . ASP A 1 114 ? 31.296 23.030 15.545 1.00 7.40 104 ASP A O 1
ATOM 725 N N . ARG A 1 115 ? 30.525 21.181 14.551 1.00 6.97 105 ARG A N 1
ATOM 726 C CA . ARG A 1 115 ? 31.340 21.394 13.359 1.00 7.30 105 ARG A CA 1
ATOM 727 C C . ARG A 1 115 ? 30.910 22.581 12.549 1.00 6.80 105 ARG A C 1
ATOM 728 O O . ARG A 1 115 ? 31.714 23.341 12.000 1.00 8.00 105 ARG A O 1
ATOM 736 N N . LEU A 1 116 ? 29.582 22.839 12.461 1.00 6.71 106 LEU A N 1
ATOM 737 C CA . LEU A 1 116 ? 29.105 24.039 11.805 1.00 6.53 106 LEU A CA 1
ATOM 738 C C . LEU A 1 116 ? 29.571 25.252 12.539 1.00 6.67 106 LEU A C 1
ATOM 739 O O . LEU A 1 116 ? 30.050 26.246 11.921 1.00 7.39 106 LEU A O 1
ATOM 744 N N . SER A 1 117 ? 29.457 25.273 13.874 1.00 7.07 107 SER A N 1
ATOM 745 C CA A SER A 1 117 ? 29.973 26.407 14.641 0.50 7.77 107 SER A CA 1
ATOM 746 C CA B SER A 1 117 ? 29.947 26.411 14.628 0.50 7.52 107 SER A CA 1
ATOM 747 C C . SER A 1 117 ? 31.447 26.595 14.424 1.00 8.29 107 SER A C 1
ATOM 748 O O . SER A 1 117 ? 31.926 27.713 14.246 1.00 9.63 107 SER A O 1
ATOM 753 N N . ALA A 1 118 ? 32.202 25.513 14.385 1.00 8.07 108 ALA A N 1
ATOM 754 C CA . ALA A 1 118 ? 33.657 25.581 14.202 1.00 9.42 108 ALA A CA 1
ATOM 755 C C . ALA A 1 118 ? 33.977 26.271 12.887 1.00 9.77 108 ALA A C 1
ATOM 756 O O . ALA A 1 118 ? 34.998 27.000 12.809 1.00 11.24 108 ALA A O 1
ATOM 758 N N . ALA A 1 119 ? 33.182 26.047 11.857 1.00 8.68 109 ALA A N 1
ATOM 759 C CA . ALA A 1 119 ? 33.38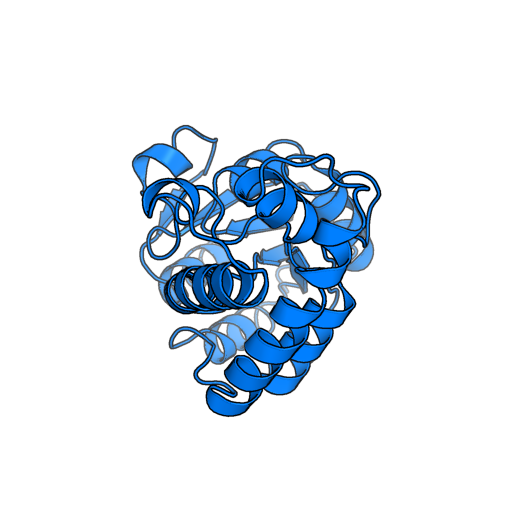6 26.632 10.542 1.00 9.30 109 ALA A CA 1
ATOM 760 C C . ALA A 1 119 ? 32.815 28.039 10.447 1.00 8.94 109 ALA A C 1
ATOM 761 O O . ALA A 1 119 ? 32.918 28.685 9.375 1.00 10.90 109 ALA A O 1
ATOM 763 N N . GLY A 1 120 ? 32.291 28.597 11.522 1.00 8.63 110 GLY A N 1
ATOM 764 C CA . GLY A 1 120 ? 31.794 29.963 11.569 1.00 9.12 110 GLY A CA 1
ATOM 765 C C . GLY A 1 120 ? 30.392 30.154 11.080 1.00 8.22 110 GLY A C 1
ATOM 766 O O . GLY A 1 120 ? 29.985 31.298 10.729 1.00 10.37 110 GLY A O 1
ATOM 767 N N . PHE A 1 121 ? 29.575 29.115 11.087 1.00 6.82 111 PHE A N 1
ATOM 768 C CA .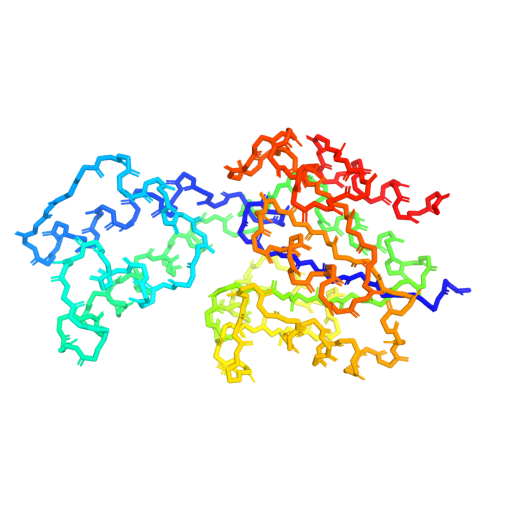 PHE A 1 121 ? 28.146 29.249 10.883 1.00 7.28 111 PHE A CA 1
ATOM 769 C C . PHE A 1 121 ? 27.482 29.610 12.214 1.00 7.14 111 PHE A C 1
ATOM 770 O O . PHE A 1 121 ? 27.834 29.065 13.256 1.00 9.20 111 PHE A O 1
ATOM 778 N N . ARG A 1 122 ? 26.502 30.495 12.128 1.00 6.35 112 ARG A N 1
ATOM 779 C CA . ARG A 1 122 ? 25.728 30.917 13.280 1.00 7.05 112 ARG A CA 1
ATOM 780 C C . ARG A 1 122 ? 24.414 30.161 13.241 1.00 5.98 112 ARG A C 1
ATOM 781 O O . ARG A 1 122 ? 23.779 30.112 12.197 1.00 7.41 112 ARG A O 1
ATOM 789 N N . LEU A 1 123 ? 24.015 29.592 14.372 1.00 5.91 113 LEU A N 1
ATOM 790 C CA . LEU A 1 123 ? 22.962 28.567 14.421 1.00 5.87 113 LEU A CA 1
ATOM 791 C C . LEU A 1 123 ? 21.757 29.023 15.167 1.00 6.02 113 LEU A C 1
ATOM 792 O O . LEU A 1 123 ? 21.871 29.599 16.260 1.00 6.44 113 LEU A O 1
ATOM 797 N N . ALA A 1 124 ? 20.594 28.775 14.611 1.00 6.23 114 ALA A N 1
ATOM 798 C CA . ALA A 1 124 ? 19.312 29.087 15.267 1.00 5.66 114 ALA A CA 1
ATOM 799 C C . ALA A 1 124 ? 18.366 27.949 15.136 1.00 5.32 114 ALA A C 1
ATOM 800 O O . ALA A 1 124 ? 18.429 27.145 14.184 1.00 6.26 114 ALA A O 1
ATOM 802 N N . MET A 1 125 ? 17.392 27.861 16.071 1.00 5.91 115 MET A N 1
ATOM 803 C CA . MET A 1 125 ? 16.279 26.955 15.951 1.00 5.40 115 MET A CA 1
ATOM 804 C C . MET A 1 125 ? 15.038 27.743 15.580 1.00 5.48 115 MET A C 1
ATOM 805 O O . MET A 1 125 ? 14.781 28.803 16.162 1.00 6.75 115 MET A O 1
ATOM 810 N N . ALA A 1 126 ? 14.252 27.193 14.644 1.00 4.72 116 ALA A N 1
ATOM 811 C CA . ALA A 1 126 ? 12.947 27.720 14.268 1.00 5.80 116 ALA A CA 1
ATOM 812 C C . ALA A 1 126 ? 11.994 26.550 14.309 1.00 5.51 116 ALA A C 1
ATOM 813 O O . ALA A 1 126 ? 12.018 25.716 13.393 1.00 6.71 116 ALA A O 1
ATOM 815 N N . THR A 1 127 ? 11.204 26.414 15.362 1.00 5.88 117 THR A N 1
ATOM 816 C CA . THR A 1 127 ? 10.359 25.264 15.612 1.00 5.42 117 THR A CA 1
ATOM 817 C C . THR A 1 127 ? 8.904 25.658 15.614 1.00 5.14 117 THR A C 1
ATOM 818 O O . THR A 1 127 ? 8.554 26.782 15.940 1.00 6.05 117 THR A O 1
ATOM 822 N N . SER A 1 128 ? 8.021 24.707 15.335 1.00 5.18 118 SER A N 1
ATOM 823 C CA . SER A 1 128 ? 6.597 24.896 15.564 1.00 5.46 118 SER A CA 1
ATOM 824 C C . SER A 1 128 ? 6.158 24.611 17.008 1.00 5.32 118 SER A C 1
ATOM 825 O O . SER A 1 128 ? 5.000 24.928 17.321 1.00 5.95 118 SER A O 1
ATOM 828 N N . LYS A 1 129 ? 7.052 24.119 17.860 1.00 5.37 119 LYS A N 1
ATOM 829 C CA . LYS A 1 129 ? 6.781 24.125 19.289 1.00 5.45 119 LYS A CA 1
ATOM 830 C C . LYS A 1 129 ? 6.714 25.530 19.826 1.00 6.08 119 LYS A C 1
ATOM 831 O O . LYS A 1 129 ? 7.304 26.435 19.259 1.00 6.62 119 LYS A O 1
ATOM 837 N N . VAL A 1 130 ? 6.026 25.703 20.960 1.00 6.24 120 VAL A N 1
ATOM 838 C CA . VAL A 1 130 ? 6.088 26.975 21.640 1.00 7.51 120 VAL A CA 1
ATOM 839 C C . VAL A 1 130 ? 7.495 27.178 22.206 1.00 7.15 120 VAL A C 1
ATOM 840 O O . VAL A 1 130 ? 8.258 26.256 22.516 1.00 6.83 120 VAL A O 1
ATOM 844 N N . GLU A 1 131 ? 7.884 28.450 22.348 1.00 7.74 121 GLU A N 1
ATOM 845 C CA . GLU A 1 131 ? 9.237 28.773 22.673 1.00 8.45 121 GLU A CA 1
ATOM 846 C C . GLU A 1 131 ? 9.698 28.194 24.008 1.00 8.37 121 GLU A C 1
ATOM 847 O O . GLU A 1 131 ? 10.835 27.728 24.130 1.00 8.75 121 GLU A O 1
ATOM 853 N N . LYS A 1 132 ? 8.822 28.212 25.008 1.00 9.07 122 LYS A N 1
ATOM 854 C CA . LYS A 1 132 ? 9.269 27.678 26.298 1.00 10.43 122 LYS A CA 1
ATOM 855 C C . LYS A 1 132 ? 9.581 26.183 26.194 1.00 8.46 122 LYS A C 1
ATOM 856 O O . LYS A 1 132 ? 10.521 25.669 26.821 1.00 9.63 122 LYS A O 1
ATOM 862 N N . ALA A 1 133 ? 8.774 25.456 25.427 1.00 8.43 123 ALA A N 1
ATOM 863 C CA . ALA A 1 133 ? 9.003 24.015 25.249 1.00 9.07 123 ALA A CA 1
ATOM 864 C C . ALA A 1 133 ? 10.264 23.793 24.453 1.00 8.77 123 ALA A C 1
ATOM 865 O O . ALA A 1 133 ? 11.063 22.892 24.750 1.00 9.37 123 ALA A O 1
ATOM 867 N N . ALA A 1 134 ? 10.499 24.629 23.451 1.00 8.44 124 ALA A N 1
ATOM 868 C CA . ALA A 1 134 ? 11.702 24.546 22.637 1.00 9.26 124 ALA A CA 1
ATOM 869 C C . ALA A 1 134 ? 12.938 24.743 23.480 1.00 7.85 124 ALA A C 1
ATOM 870 O O . ALA A 1 134 ? 13.911 23.989 23.338 1.00 8.63 124 ALA A O 1
ATOM 872 N N . ARG A 1 135 ? 12.924 25.719 24.368 1.00 7.90 125 ARG A N 1
ATOM 873 C CA . ARG A 1 135 ? 14.039 26.015 25.232 1.00 8.48 125 ARG A CA 1
ATOM 874 C C . ARG A 1 135 ? 14.314 24.868 26.176 1.00 9.05 125 ARG A C 1
ATOM 875 O O . ARG A 1 135 ? 15.442 24.458 26.374 1.00 9.71 125 ARG A O 1
ATOM 883 N N . ALA A 1 136 ? 13.262 24.315 26.782 1.00 9.26 126 ALA A N 1
ATOM 884 C CA . ALA A 1 136 ? 13.392 23.212 27.695 1.00 9.85 126 ALA A CA 1
ATOM 885 C C . ALA A 1 136 ? 14.006 21.994 26.987 1.00 8.64 126 ALA A C 1
ATOM 886 O O . ALA A 1 136 ? 14.890 21.325 27.505 1.00 9.76 126 ALA A O 1
ATOM 888 N N . ILE A 1 137 ? 13.518 21.673 25.786 1.00 8.42 127 ILE A N 1
ATOM 889 C CA . ILE A 1 137 ? 14.090 20.596 24.984 1.00 8.82 127 ILE A CA 1
ATOM 890 C C . ILE A 1 137 ? 15.542 20.860 24.683 1.00 7.96 127 ILE A C 1
ATOM 891 O O . ILE A 1 137 ? 16.382 19.962 24.757 1.00 8.04 127 ILE A O 1
ATOM 896 N N . ALA A 1 138 ? 15.848 22.080 24.301 1.00 7.86 128 ALA A N 1
ATOM 897 C CA . ALA A 1 138 ? 17.239 22.469 23.990 1.00 7.52 128 ALA A CA 1
ATOM 898 C C . ALA A 1 138 ? 18.129 22.220 25.184 1.00 7.83 128 ALA A C 1
ATOM 899 O O . ALA A 1 138 ? 19.251 21.705 25.052 1.00 8.66 128 ALA A O 1
ATOM 901 N N . GLU A 1 139 ? 17.655 22.584 26.368 1.00 9.17 129 GLU A N 1
ATOM 902 C CA . GLU A 1 139 ? 18.417 22.426 27.591 1.00 9.21 129 GLU A CA 1
ATOM 903 C C . GLU A 1 139 ? 18.636 20.965 27.968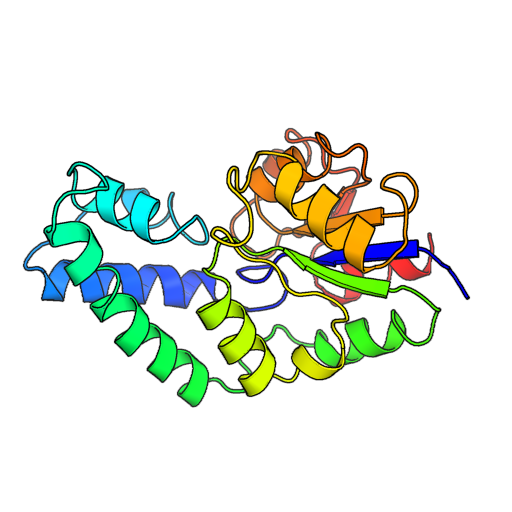 1.00 9.32 129 GLU A C 1
ATOM 904 O O . GLU A 1 139 ? 19.722 20.513 28.268 1.00 11.05 129 GLU A O 1
ATOM 910 N N . LEU A 1 140 ? 17.602 20.143 27.820 1.00 8.85 130 LEU A N 1
ATOM 911 C CA . LEU A 1 140 ? 17.680 18.732 28.178 1.00 10.09 130 LEU A CA 1
ATOM 912 C C . LEU A 1 140 ? 18.496 17.900 27.223 1.00 9.43 130 LEU A C 1
ATOM 913 O O . LEU A 1 140 ? 19.099 16.918 27.571 1.00 11.54 130 LEU A O 1
ATOM 918 N N . THR A 1 141 ? 18.609 18.347 25.964 1.00 9.41 131 THR A N 1
ATOM 919 C CA . THR A 1 141 ? 19.323 17.616 24.935 1.00 9.03 131 THR A CA 1
ATOM 920 C C . THR A 1 141 ? 20.737 18.063 24.721 1.00 10.15 131 THR A C 1
ATOM 921 O O . THR A 1 141 ? 21.523 17.322 24.113 1.00 11.79 131 THR A O 1
ATOM 925 N N . GLY A 1 142 ? 21.071 19.263 25.133 1.00 9.92 132 GLY A N 1
ATOM 926 C CA . GLY A 1 142 ? 22.348 19.917 24.838 1.00 11.09 132 GLY A CA 1
ATOM 927 C C . GLY A 1 142 ? 22.376 20.810 23.631 1.00 9.73 132 GLY A C 1
ATOM 928 O O . GLY A 1 142 ? 23.408 21.448 23.358 1.00 10.16 132 GLY A O 1
ATOM 929 N N . LEU A 1 143 ? 21.256 20.953 22.928 1.00 8.64 133 LEU A N 1
ATOM 930 C CA . LEU A 1 143 ? 21.216 21.888 21.788 1.00 8.33 133 LEU A CA 1
ATOM 931 C C . LEU A 1 143 ? 21.457 23.285 22.262 1.00 8.45 133 LEU A C 1
ATOM 932 O O . LEU A 1 143 ? 21.953 24.112 21.477 1.00 9.57 133 LEU A O 1
ATOM 937 N N . ASP A 1 144 ? 21.070 23.645 23.502 1.00 9.12 134 ASP A N 1
ATOM 938 C CA . ASP A 1 144 ? 21.078 25.015 23.929 1.00 11.04 134 ASP A CA 1
ATOM 939 C C . ASP A 1 144 ? 22.416 25.708 23.823 1.00 11.37 134 ASP A C 1
ATOM 940 O O . ASP A 1 144 ? 22.492 26.861 23.468 1.00 13.46 134 ASP A O 1
ATOM 945 N N . THR A 1 145 ? 23.493 24.972 24.057 1.00 10.63 135 THR A N 1
ATOM 946 C CA . THR A 1 145 ? 24.812 25.601 24.053 1.00 11.19 135 THR A CA 1
ATOM 947 C C . THR A 1 145 ? 25.364 25.760 22.624 1.00 11.07 135 THR A C 1
ATOM 948 O O . THR A 1 145 ? 26.422 26.365 22.457 1.00 14.02 135 THR A O 1
ATOM 952 N N . ARG A 1 146 ? 24.667 25.226 21.635 1.00 9.46 136 ARG A N 1
ATOM 953 C CA . ARG A 1 146 ? 25.064 25.381 20.226 1.00 9.13 136 ARG A CA 1
ATOM 954 C C . ARG A 1 146 ? 24.274 26.443 19.521 1.00 9.19 136 ARG A C 1
ATOM 955 O O . ARG A 1 146 ? 24.722 26.979 18.529 1.00 10.39 136 ARG A O 1
ATOM 963 N N . LEU A 1 147 ? 23.127 26.796 20.027 1.00 9.77 137 LEU A N 1
ATOM 964 C CA . LEU A 1 147 ? 22.210 27.674 19.335 1.00 9.10 137 LEU A CA 1
ATOM 965 C C . LEU A 1 147 ? 22.297 29.102 19.865 1.00 10.36 137 LEU A C 1
ATOM 966 O O . LEU A 1 147 ? 22.303 29.350 21.113 1.00 13.52 137 LEU A O 1
ATOM 971 N N . THR A 1 148 ? 22.433 30.019 18.969 1.00 8.90 138 THR A N 1
ATOM 972 C CA . THR A 1 148 ? 22.526 31.442 19.347 1.00 10.66 138 THR A CA 1
ATOM 973 C C . THR A 1 148 ? 21.137 32.005 19.589 1.00 9.93 138 THR A C 1
ATOM 974 O O . THR A 1 148 ? 20.948 32.855 20.475 1.00 11.92 138 THR A O 1
ATOM 978 N N . VAL A 1 149 ? 20.138 31.519 18.869 1.00 8.29 139 VAL A N 1
ATOM 979 C CA A VAL A 1 149 ? 18.762 32.024 18.912 0.70 8.22 139 VAL A CA 1
ATOM 980 C CA B VAL A 1 149 ? 18.776 31.996 19.075 0.30 8.11 139 VAL A CA 1
ATOM 981 C C . VAL A 1 149 ? 17.822 30.839 18.853 1.00 6.59 139 VAL A C 1
ATOM 982 O O . VAL A 1 149 ? 18.076 29.923 18.053 1.00 7.66 139 VAL A O 1
ATOM 989 N N . ILE A 1 150 ? 16.749 30.870 19.621 1.00 6.78 140 ILE A N 1
ATOM 990 C CA . ILE A 1 150 ? 15.654 29.898 19.562 1.00 6.71 140 ILE A CA 1
ATOM 991 C C . ILE A 1 150 ? 14.366 30.667 19.383 1.00 7.30 140 ILE A C 1
ATOM 992 O O . ILE A 1 150 ? 14.051 31.576 20.184 1.00 9.06 140 ILE A O 1
ATOM 997 N N . ALA A 1 151 ? 13.567 30.252 18.395 1.00 6.70 141 ALA A N 1
ATOM 998 C CA . ALA A 1 151 ? 12.223 30.779 18.213 1.00 6.83 141 ALA A CA 1
ATOM 999 C C . ALA A 1 151 ? 11.268 29.622 17.997 1.00 6.61 141 ALA A C 1
ATOM 1000 O O . ALA A 1 151 ? 11.625 28.612 17.392 1.00 6.86 141 ALA A O 1
ATOM 1002 N N . GLY A 1 152 ? 10.078 29.799 18.530 1.00 6.08 142 GLY A N 1
ATOM 1003 C CA . GLY A 1 152 ? 8.990 28.892 18.338 1.00 6.55 142 GLY A CA 1
ATOM 1004 C C . GLY A 1 152 ? 7.761 29.558 17.785 1.00 6.14 142 GLY A C 1
ATOM 1005 O O . GLY A 1 152 ? 7.762 30.740 17.400 1.00 6.92 142 GLY A O 1
ATOM 1006 N N . ASP A 1 153 ? 6.666 28.776 17.699 1.00 5.97 143 ASP A N 1
ATOM 1007 C CA . ASP A 1 153 ? 5.470 29.231 17.017 1.00 6.60 143 ASP A CA 1
ATOM 1008 C C . ASP A 1 153 ? 4.861 30.488 17.618 1.00 7.53 143 ASP A C 1
ATOM 1009 O O . ASP A 1 153 ? 4.216 31.272 16.893 1.00 9.45 143 ASP A O 1
ATOM 1014 N N . ASP A 1 154 ? 5.021 30.687 18.926 1.00 7.52 144 ASP A N 1
ATOM 1015 C CA . ASP A 1 154 ? 4.485 31.838 19.618 1.00 7.46 144 ASP A CA 1
ATOM 1016 C C . ASP A 1 154 ? 5.495 32.981 19.769 1.00 7.79 144 ASP A C 1
ATOM 1017 O O . ASP A 1 154 ? 5.145 33.982 20.314 1.00 9.12 144 ASP A O 1
ATOM 1022 N N . SER A 1 155 ? 6.692 32.839 19.198 1.00 7.21 145 SER A N 1
ATOM 1023 C CA . SER A 1 155 ? 7.684 33.889 19.234 1.00 7.30 145 SER A CA 1
ATOM 1024 C C . SER A 1 155 ? 7.333 35.022 18.285 1.00 7.93 145 SER A C 1
ATOM 1025 O O . SER A 1 155 ? 7.791 36.123 18.512 1.00 9.39 145 SER A O 1
ATOM 1028 N N . VAL A 1 156 ? 6.596 34.703 17.250 1.00 7.77 146 VAL A N 1
ATOM 1029 C CA . VAL A 1 156 ? 6.197 35.612 16.213 1.00 7.66 146 VAL A CA 1
ATOM 1030 C C . VAL A 1 156 ? 4.704 35.483 16.054 1.00 7.72 146 VAL A C 1
ATOM 1031 O O . VAL A 1 156 ? 4.083 34.493 16.409 1.00 8.85 146 VAL A O 1
ATOM 1035 N N . GLU A 1 157 ? 4.076 36.513 15.471 1.00 7.79 147 GLU A N 1
ATOM 1036 C CA . GLU A 1 157 ? 2.666 36.518 15.198 1.00 7.66 147 GLU A CA 1
ATOM 1037 C C . GLU A 1 157 ? 2.312 35.461 14.151 1.00 7.88 147 GLU A C 1
ATOM 1038 O O . GLU A 1 157 ? 1.315 34.728 14.317 1.00 10.24 147 GLU A O 1
ATOM 1044 N N . ARG A 1 158 ? 3.082 35.346 13.061 1.00 7.34 148 ARG A N 1
ATOM 1045 C CA . ARG A 1 158 ? 2.807 34.389 12.014 1.00 7.73 148 ARG A CA 1
ATOM 1046 C C . ARG A 1 158 ? 3.914 33.320 12.029 1.00 7.55 148 ARG A C 1
ATOM 1047 O O . ARG A 1 158 ? 5.041 33.590 11.649 1.00 8.02 148 ARG A O 1
ATOM 1055 N N . GLY A 1 159 ? 3.538 32.135 12.425 1.00 7.90 149 GLY A N 1
ATOM 1056 C CA . GLY A 1 159 ? 4.425 30.996 12.411 1.00 7.83 149 GLY A CA 1
ATOM 1057 C C . GLY A 1 159 ? 4.535 30.339 11.045 1.00 7.37 149 GLY A C 1
ATOM 1058 O O . GLY A 1 159 ? 4.119 30.911 10.020 1.00 8.01 149 GLY A O 1
ATOM 1059 N N . LYS A 1 160 ? 5.135 29.161 10.990 1.00 7.07 150 LYS A N 1
ATOM 1060 C CA . LYS A 1 160 ? 5.271 28.476 9.728 1.00 7.77 150 LYS A CA 1
ATOM 1061 C C . LYS A 1 160 ? 3.883 28.261 9.110 1.00 8.72 150 LYS A C 1
ATOM 1062 O O . LYS A 1 160 ? 2.946 27.974 9.859 1.00 10.30 150 LYS A O 1
ATOM 1068 N N . PRO A 1 161 ? 3.768 28.319 7.783 1.00 8.53 151 PRO A N 1
ATOM 1069 C CA . PRO A 1 161 ? 4.756 28.439 6.735 1.00 8.56 151 PRO A CA 1
ATOM 1070 C C . PRO A 1 161 ? 5.199 29.853 6.376 1.00 8.15 151 PRO A C 1
ATOM 1071 O O . PRO A 1 161 ? 5.874 30.056 5.367 1.00 8.89 151 PRO A O 1
ATOM 1075 N N . HIS A 1 162 ? 4.760 30.844 7.143 1.00 8.11 152 HIS A N 1
ATOM 1076 C CA . HIS A 1 162 ? 5.145 32.233 6.874 1.00 8.02 152 HIS A CA 1
ATOM 1077 C C . HIS A 1 162 ? 6.617 32.428 7.134 1.00 7.25 152 HIS A C 1
ATOM 1078 O O . HIS A 1 162 ? 7.236 31.669 7.895 1.00 7.44 152 HIS A O 1
ATOM 1085 N N . PRO A 1 163 ? 7.251 33.424 6.441 1.00 7.85 153 PRO A N 1
ATOM 1086 C CA . PRO A 1 163 ? 8.690 33.620 6.599 1.00 7.62 153 PRO A CA 1
ATOM 1087 C C . PRO A 1 163 ? 9.136 34.176 7.935 1.00 7.31 153 PRO A C 1
ATOM 1088 O O . PRO A 1 163 ? 10.316 34.143 8.242 1.00 7.53 153 PRO A O 1
ATOM 1092 N N . ASP A 1 164 ? 8.197 34.748 8.692 1.00 7.01 154 ASP A N 1
ATOM 1093 C CA . ASP A 1 164 ? 8.486 35.635 9.801 1.00 6.36 154 ASP A CA 1
ATOM 1094 C C . ASP A 1 164 ? 9.443 35.036 10.798 1.00 7.01 154 ASP A C 1
ATOM 1095 O O . ASP A 1 164 ? 10.346 35.712 11.265 1.00 7.13 154 ASP A O 1
ATOM 1100 N N . MET A 1 165 ? 9.242 33.775 11.186 1.00 7.16 155 MET A N 1
ATOM 1101 C CA . MET A 1 165 ? 10.120 33.168 12.183 1.00 7.35 155 MET A CA 1
ATOM 1102 C C . MET A 1 165 ? 11.574 33.126 11.719 1.00 6.76 155 MET A C 1
ATOM 1103 O O . MET A 1 165 ? 12.477 33.365 12.488 1.00 7.09 155 MET A O 1
ATOM 1108 N N . ALA A 1 166 ? 11.741 32.797 10.456 1.00 7.02 156 ALA A N 1
ATOM 1109 C CA . ALA A 1 166 ? 13.087 32.722 9.869 1.00 6.41 156 ALA A CA 1
ATOM 1110 C C . ALA A 1 166 ? 13.728 34.101 9.773 1.00 6.78 156 ALA A C 1
ATOM 1111 O O . ALA A 1 166 ? 14.902 34.279 10.088 1.00 6.88 156 ALA A O 1
ATOM 1113 N N . LEU A 1 167 ? 12.930 35.103 9.387 1.00 6.91 157 LEU A N 1
ATOM 1114 C CA . LEU A 1 167 ? 13.433 36.478 9.349 1.00 7.89 157 LEU A CA 1
ATOM 1115 C C . LEU A 1 167 ? 13.820 36.954 10.749 1.00 7.57 157 LEU A C 1
ATOM 1116 O O . LEU A 1 167 ? 14.831 37.642 10.949 1.00 8.81 157 LEU A O 1
ATOM 1121 N N . HIS A 1 168 ? 13.013 36.555 11.733 1.00 7.56 158 HIS A N 1
ATOM 1122 C CA . HIS A 1 168 ? 13.264 36.962 13.128 1.00 7.99 158 HIS A CA 1
ATOM 1123 C C . HIS A 1 168 ? 14.552 36.351 13.635 1.00 7.65 158 HIS A C 1
ATOM 1124 O O . HIS A 1 168 ? 15.408 37.070 14.195 1.00 8.93 158 HIS A O 1
ATOM 1131 N N . VAL A 1 169 ? 14.786 35.058 13.441 1.00 7.51 159 VAL A N 1
ATOM 1132 C CA . VAL A 1 169 ? 16.007 34.498 13.959 1.00 7.67 159 VAL A CA 1
ATOM 1133 C C . VAL A 1 169 ? 17.230 34.929 13.165 1.00 7.81 159 VAL A C 1
ATOM 1134 O O . VAL A 1 169 ? 18.281 35.111 13.757 1.00 8.37 159 VAL A O 1
ATOM 1138 N N . ALA A 1 170 ? 17.087 35.143 11.850 1.00 7.55 160 ALA A N 1
ATOM 1139 C CA . ALA A 1 170 ? 18.220 35.635 11.058 1.00 9.15 160 ALA A CA 1
ATOM 1140 C C . ALA A 1 170 ? 18.709 36.965 11.605 1.00 9.99 160 ALA A C 1
ATOM 1141 O O . ALA A 1 170 ? 19.880 37.245 11.746 1.00 9.81 160 ALA A O 1
ATOM 1143 N N . ARG A 1 171 ? 17.755 37.853 11.939 1.00 10.41 161 ARG A N 1
ATOM 1144 C CA . ARG A 1 171 ? 18.121 39.161 12.531 1.00 12.32 161 ARG A CA 1
ATOM 1145 C C . ARG A 1 171 ? 18.845 38.958 13.816 1.00 11.48 161 ARG A C 1
ATOM 1146 O O . ARG A 1 171 ? 19.840 39.645 14.089 1.00 14.13 161 ARG A O 1
ATOM 1154 N N . GLY A 1 172 ? 18.387 38.025 14.641 1.00 11.36 162 GLY A N 1
ATOM 1155 C CA . GLY A 1 172 ? 19.077 37.720 15.884 1.00 11.96 162 GLY A CA 1
ATOM 1156 C C . GLY A 1 172 ? 20.473 37.195 15.712 1.00 11.76 162 GLY A C 1
ATOM 1157 O O . GLY A 1 172 ? 21.355 37.462 16.484 1.00 14.82 162 GLY A O 1
ATOM 1158 N N . LEU A 1 173 ? 20.720 36.444 14.639 1.00 9.44 163 LEU A N 1
ATOM 1159 C CA . LEU A 1 173 ? 22.046 35.944 14.311 1.00 9.84 163 LEU A CA 1
ATOM 1160 C C . LEU A 1 173 ? 22.951 37.041 13.741 1.00 10.27 163 LEU A C 1
ATOM 1161 O O . LEU A 1 173 ? 24.149 36.877 13.730 1.00 11.51 163 LEU A O 1
ATOM 1166 N N . GLY A 1 174 ? 22.375 38.089 13.176 1.00 10.55 164 GLY A N 1
ATOM 1167 C CA . GLY A 1 174 ? 23.122 39.127 12.450 1.00 11.89 164 GLY A CA 1
ATOM 1168 C C . GLY A 1 174 ? 23.520 38.749 11.045 1.00 12.26 164 GLY A C 1
ATOM 1169 O O . GLY A 1 174 ? 24.457 39.327 10.492 1.00 14.72 164 GLY A O 1
ATOM 1170 N N . ILE A 1 175 ? 22.754 37.843 10.430 1.00 9.70 165 ILE A N 1
ATOM 1171 C CA . ILE A 1 175 ? 23.041 37.323 9.091 1.00 10.35 165 ILE A CA 1
ATOM 1172 C C . ILE A 1 175 ? 21.860 37.620 8.231 1.00 9.99 165 ILE A C 1
ATOM 1173 O O . ILE A 1 175 ? 20.726 37.257 8.597 1.00 10.99 165 ILE A O 1
ATOM 1178 N N . PRO A 1 176 ? 22.052 38.165 6.996 1.00 10.70 166 PRO A N 1
ATOM 1179 C CA . PRO A 1 176 ? 20.923 38.429 6.136 1.00 10.94 166 PRO A CA 1
ATOM 1180 C C . PRO A 1 176 ? 20.348 37.138 5.547 1.00 10.16 166 PRO A C 1
ATOM 1181 O O . PRO A 1 176 ? 21.082 36.159 5.448 1.00 10.10 166 PRO A O 1
ATOM 1185 N N . PRO A 1 177 ? 19.073 37.151 5.115 1.00 10.74 167 PRO A N 1
ATOM 1186 C CA . PRO A 1 177 ? 18.495 35.944 4.531 1.00 11.33 167 PRO A CA 1
ATOM 1187 C C . PRO A 1 177 ? 19.267 35.339 3.420 1.00 11.43 167 PRO A C 1
ATOM 1188 O O . PRO A 1 177 ? 19.291 34.096 3.272 1.00 12.11 167 PRO A O 1
ATOM 1192 N 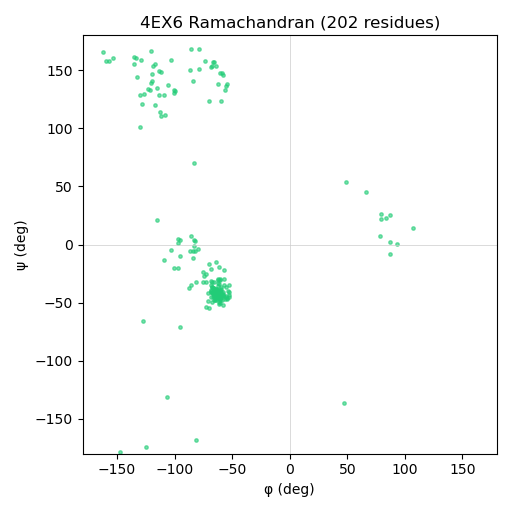N . GLU A 1 178 ? 19.913 36.124 2.581 1.00 10.83 168 GLU A N 1
ATOM 1193 C CA . GLU A 1 178 ? 20.648 35.632 1.437 1.00 12.24 168 GLU A CA 1
ATOM 1194 C C . GLU A 1 178 ? 21.809 34.787 1.837 1.00 12.35 168 GLU A C 1
ATOM 1195 O O . GLU A 1 178 ? 22.508 34.214 0.977 1.00 14.66 168 GLU A O 1
ATOM 1201 N N . ARG A 1 179 ? 22.196 34.843 3.131 1.00 9.40 169 ARG A N 1
ATOM 1202 C CA . ARG A 1 179 ? 23.302 34.065 3.658 1.00 8.26 169 ARG A CA 1
ATOM 1203 C C . ARG A 1 179 ? 22.836 33.061 4.683 1.00 8.20 169 ARG A C 1
ATOM 1204 O O . ARG A 1 179 ? 23.669 32.559 5.462 1.00 8.04 169 ARG A O 1
ATOM 1212 N N . CYS A 1 180 ? 21.563 32.682 4.681 1.00 8.06 170 CYS A N 1
ATOM 1213 C CA . CYS A 1 180 ? 20.998 31.698 5.591 1.00 7.14 170 CYS A CA 1
ATOM 1214 C C . CYS A 1 180 ? 20.441 30.528 4.816 1.00 7.34 170 CYS A C 1
ATOM 1215 O O . CYS A 1 180 ? 19.882 30.703 3.721 1.00 9.01 170 CYS A O 1
ATOM 1218 N N . VAL A 1 181 ? 20.547 29.356 5.423 1.00 7.13 171 VAL A N 1
ATOM 1219 C CA . VAL A 1 181 ? 19.910 28.126 4.951 1.00 6.76 171 VAL A CA 1
ATOM 1220 C C . VAL A 1 181 ? 18.982 27.613 6.022 1.00 6.32 171 VAL A C 1
ATOM 1221 O O . VAL A 1 181 ? 19.321 27.643 7.215 1.00 7.77 171 VAL A O 1
ATOM 1225 N N . VAL A 1 182 ? 17.826 27.148 5.619 1.00 6.39 172 VAL A N 1
ATOM 1226 C CA . VAL A 1 182 ? 16.861 26.470 6.487 1.00 6.69 172 VAL A CA 1
ATOM 1227 C C . VAL A 1 182 ? 17.023 24.989 6.267 1.00 6.42 172 VAL A C 1
ATOM 1228 O O . VAL A 1 182 ? 17.016 24.517 5.146 1.00 7.41 172 VAL A O 1
ATOM 1232 N N . ILE A 1 183 ? 17.103 24.233 7.350 1.00 6.42 173 ILE A N 1
ATOM 1233 C CA . ILE A 1 183 ? 17.147 22.770 7.333 1.00 6.31 173 ILE A CA 1
ATOM 1234 C C . ILE A 1 183 ? 15.913 22.228 8.038 1.00 5.75 173 ILE A C 1
ATOM 1235 O O . ILE A 1 183 ? 15.689 22.555 9.202 1.00 6.06 173 ILE A O 1
ATOM 1240 N N . GLY A 1 184 ? 15.109 21.463 7.352 1.00 5.77 174 GLY A N 1
ATOM 1241 C CA . GLY A 1 184 ? 13.895 20.930 7.930 1.00 6.04 174 GLY A CA 1
ATOM 1242 C C . GLY A 1 184 ? 13.325 19.770 7.195 1.00 6.35 174 GLY A C 1
ATOM 1243 O O . GLY A 1 184 ? 13.681 19.479 6.049 1.00 6.78 174 GLY A O 1
ATOM 1244 N N . ASP A 1 185 ? 12.394 19.067 7.859 1.00 6.23 175 ASP A N 1
ATOM 1245 C CA . ASP A 1 185 ? 11.744 17.848 7.328 1.00 6.34 175 ASP A CA 1
ATOM 1246 C C . ASP A 1 185 ? 10.362 18.085 6.830 1.00 6.84 175 ASP A C 1
ATOM 1247 O O . ASP A 1 185 ? 9.713 17.150 6.380 1.00 8.62 175 ASP A O 1
ATOM 1252 N N . GLY A 1 186 ? 9.820 19.278 6.975 1.00 7.09 176 GLY A N 1
ATOM 1253 C CA . GLY A 1 186 ? 8.457 19.614 6.636 1.00 8.03 176 GLY A CA 1
ATOM 1254 C C . GLY A 1 186 ? 8.283 20.532 5.496 1.00 7.46 176 GLY A C 1
ATOM 1255 O O . GLY A 1 186 ? 9.078 21.433 5.277 1.00 7.49 176 GLY A O 1
ATOM 1256 N N . VAL A 1 187 ? 7.177 20.358 4.763 1.00 7.56 177 VAL A N 1
ATOM 1257 C CA . VAL A 1 187 ? 6.785 21.340 3.766 1.00 8.28 177 VAL A CA 1
ATOM 1258 C C . VAL A 1 187 ? 6.716 22.751 4.361 1.00 7.26 177 VAL A C 1
ATOM 1259 O O . VAL A 1 187 ? 7.183 23.671 3.720 1.00 8.07 177 VAL A O 1
ATOM 1263 N N . PRO A 1 188 ? 6.195 22.940 5.584 1.00 7.18 178 PRO A N 1
ATOM 1264 C CA . PRO A 1 188 ? 6.198 24.309 6.121 1.00 7.89 178 PRO A CA 1
ATOM 1265 C C . PRO A 1 188 ? 7.555 24.914 6.310 1.00 7.18 178 PRO A C 1
ATOM 1266 O O . PRO A 1 188 ? 7.720 26.142 6.260 1.00 7.82 178 PRO A O 1
ATOM 1270 N N . ASP A 1 189 ? 8.563 24.088 6.578 1.00 6.98 179 ASP A N 1
ATOM 1271 C CA . ASP A 1 189 ? 9.934 24.587 6.688 1.00 7.39 179 ASP A CA 1
ATOM 1272 C C . ASP A 1 189 ? 10.434 25.092 5.343 1.00 7.37 179 ASP A C 1
ATOM 1273 O O . ASP A 1 189 ? 11.085 26.121 5.251 1.00 8.06 179 ASP A O 1
ATOM 1278 N N . ALA A 1 190 ? 10.189 24.327 4.281 1.00 7.83 180 ALA A N 1
ATOM 1279 C CA . ALA A 1 190 ? 10.605 24.685 2.949 1.00 8.66 180 ALA A CA 1
ATOM 1280 C C . ALA A 1 190 ? 9.868 25.933 2.498 1.00 8.78 180 ALA A C 1
ATOM 1281 O O . ALA A 1 190 ? 10.473 26.860 1.917 1.00 10.04 180 ALA A O 1
ATOM 1283 N N . GLU A 1 191 ? 8.575 26.029 2.785 1.00 8.51 181 GLU A N 1
ATOM 1284 C CA . GLU A 1 191 ? 7.801 27.193 2.423 1.00 9.22 181 GLU A CA 1
ATOM 1285 C C . GLU A 1 191 ? 8.289 28.419 3.169 1.00 8.31 181 GLU A C 1
ATOM 1286 O O . GLU A 1 191 ? 8.415 29.520 2.605 1.00 9.22 181 GLU A O 1
ATOM 1292 N N . MET A 1 192 ? 8.562 28.267 4.452 1.00 7.77 182 MET A N 1
ATOM 1293 C CA . MET A 1 192 ? 9.081 29.345 5.301 1.00 7.47 182 MET A CA 1
ATOM 1294 C C . MET A 1 192 ? 10.397 29.877 4.722 1.00 7.87 182 MET A C 1
ATOM 1295 O O . MET A 1 192 ? 10.598 31.081 4.529 1.00 7.92 182 MET A O 1
ATOM 1300 N N . GLY A 1 193 ? 11.321 28.944 4.455 1.00 7.39 183 GLY A N 1
ATOM 1301 C CA . GLY A 1 193 ? 12.614 29.372 3.909 1.00 8.25 183 GLY A CA 1
ATOM 1302 C C . GLY A 1 193 ? 12.536 30.018 2.582 1.00 8.67 183 GLY A C 1
ATOM 1303 O O . GLY A 1 193 ? 13.143 31.087 2.361 1.00 10.05 183 GLY A O 1
ATOM 1304 N N . ARG A 1 194 ? 11.766 29.485 1.664 1.00 9.24 184 ARG A N 1
ATOM 1305 C CA A ARG A 1 194 ? 11.606 30.117 0.366 0.50 10.72 184 ARG A CA 1
ATOM 1306 C CA B ARG A 1 194 ? 11.562 30.080 0.353 0.50 10.62 184 ARG A CA 1
ATOM 1307 C C . ARG A 1 194 ? 10.974 31.492 0.465 1.00 10.49 184 ARG A C 1
ATOM 1308 O O . ARG A 1 194 ? 11.443 32.448 -0.156 1.00 11.07 184 ARG A O 1
ATOM 1323 N N . ALA A 1 195 ? 9.949 31.647 1.290 1.00 9.80 185 ALA A N 1
ATOM 1324 C CA . ALA A 1 195 ? 9.314 32.896 1.479 1.00 9.14 185 ALA A CA 1
ATOM 1325 C C . ALA A 1 195 ? 10.266 33.947 2.047 1.00 8.81 185 ALA A C 1
ATOM 1326 O O . ALA A 1 195 ? 10.154 35.145 1.771 1.00 10.10 185 ALA A O 1
ATOM 1328 N N . ALA A 1 196 ? 11.205 33.512 2.907 1.00 7.96 186 ALA A N 1
ATOM 1329 C CA . ALA A 1 196 ? 12.173 34.345 3.526 1.00 8.17 186 ALA A CA 1
ATOM 1330 C C . ALA A 1 196 ? 13.364 34.688 2.629 1.00 8.88 186 ALA A C 1
ATOM 1331 O O . ALA A 1 196 ? 14.250 35.391 3.068 1.00 9.59 186 ALA A O 1
ATOM 1333 N N . GLY A 1 197 ? 13.429 34.123 1.417 1.00 8.84 187 GLY A N 1
ATOM 1334 C CA . GLY A 1 197 ? 14.533 34.366 0.534 1.00 8.64 187 GLY A CA 1
ATOM 1335 C C . GLY A 1 197 ? 15.766 33.564 0.854 1.00 8.88 187 GLY A C 1
ATOM 1336 O O . GLY A 1 197 ? 16.895 33.967 0.527 1.00 10.18 187 GLY A O 1
ATOM 1337 N N . MET A 1 198 ? 15.607 32.442 1.557 1.00 8.77 188 MET A N 1
ATOM 1338 C CA . MET A 1 198 ? 16.696 31.564 2.031 1.00 8.81 188 MET A CA 1
ATOM 1339 C C . MET A 1 198 ? 16.805 30.338 1.179 1.00 8.99 188 MET A C 1
ATOM 1340 O O . MET A 1 198 ? 15.849 29.917 0.562 1.00 13.28 188 MET A O 1
ATOM 1345 N N . THR A 1 199 ? 17.970 29.710 1.220 1.00 8.38 189 THR A N 1
ATOM 1346 C CA A THR A 1 199 ? 18.154 28.386 0.635 0.60 8.99 189 THR A CA 1
ATOM 1347 C CA B THR A 1 199 ? 18.068 28.385 0.612 0.40 8.24 189 THR A CA 1
ATOM 1348 C C . THR A 1 199 ? 17.531 27.354 1.633 1.00 8.02 189 THR A C 1
ATOM 1349 O O . THR A 1 199 ? 17.439 27.631 2.815 1.00 7.87 189 THR A O 1
ATOM 1356 N N . VAL A 1 200 ? 17.117 26.232 1.120 1.00 8.60 190 VAL A N 1
ATOM 1357 C CA . VAL A 1 200 ? 16.493 25.204 1.921 1.00 7.91 190 VAL A CA 1
ATOM 1358 C C . VAL A 1 200 ? 17.162 23.865 1.638 1.00 7.48 190 VAL A C 1
ATOM 1359 O O . VAL A 1 200 ? 17.257 23.414 0.477 1.00 9.22 190 VAL A O 1
ATOM 1363 N N . ILE A 1 201 ? 17.568 23.173 2.698 1.00 7.26 191 ILE A N 1
ATOM 1364 C CA . ILE A 1 201 ? 17.980 21.776 2.631 1.00 7.43 191 ILE A CA 1
ATOM 1365 C C . ILE A 1 201 ? 16.891 20.973 3.301 1.00 7.61 191 ILE A C 1
ATOM 1366 O O . ILE A 1 201 ? 16.639 21.116 4.499 1.00 7.33 191 ILE A O 1
ATOM 1371 N N . GLY A 1 202 ? 16.147 20.180 2.531 1.00 7.05 192 GLY A N 1
ATOM 1372 C CA . GLY A 1 202 ? 15.188 19.266 3.098 1.00 7.55 192 GLY A CA 1
ATOM 1373 C C . GLY A 1 202 ? 15.884 18.036 3.624 1.00 7.52 192 GLY A C 1
ATOM 1374 O O . GLY A 1 202 ? 16.889 17.599 3.084 1.00 9.06 192 GLY A O 1
ATOM 1375 N N . VAL A 1 203 ? 15.305 17.409 4.640 1.00 7.39 193 VAL A N 1
ATOM 1376 C CA . VAL A 1 203 ? 15.770 16.108 5.125 1.00 7.71 193 VAL A CA 1
ATOM 1377 C C . VAL A 1 203 ? 14.609 15.116 4.984 1.00 8.45 193 VAL A C 1
ATOM 1378 O O . VAL A 1 203 ? 13.454 15.494 5.231 1.00 9.04 193 VAL A O 1
ATOM 1382 N N . SER A 1 204 ? 14.923 13.902 4.580 1.00 8.95 194 SER A N 1
ATOM 1383 C CA . SER A 1 204 ? 13.922 12.902 4.221 1.00 9.44 194 SER A CA 1
ATOM 1384 C C . SER A 1 204 ? 13.595 11.925 5.322 1.00 9.35 194 SER A C 1
ATOM 1385 O O . SER A 1 204 ? 12.749 11.056 5.129 1.00 10.68 194 SER A O 1
ATOM 1388 N N . TYR A 1 205 ? 14.205 12.052 6.501 1.00 8.98 195 TYR A N 1
ATOM 1389 C CA . TYR A 1 205 ? 14.062 11.101 7.564 1.00 9.14 195 TYR A CA 1
ATOM 1390 C C . TYR A 1 205 ? 13.027 11.464 8.621 1.00 8.78 195 TYR A C 1
ATOM 1391 O O . TYR A 1 205 ? 12.874 10.722 9.599 1.00 10.57 195 TYR A O 1
ATOM 1400 N N . GLY A 1 206 ? 12.304 12.559 8.409 1.00 8.45 196 GLY A N 1
ATOM 1401 C CA . GLY A 1 206 ? 11.283 13.040 9.309 1.00 8.79 196 GLY A CA 1
ATOM 1402 C C . GLY A 1 206 ? 9.914 12.776 8.708 1.00 9.22 196 GLY A C 1
ATOM 1403 O O . GLY A 1 206 ? 9.617 11.657 8.272 1.00 11.74 196 GLY A O 1
ATOM 1404 N N . VAL A 1 207 ? 9.046 13.774 8.686 1.00 7.71 197 VAL A N 1
ATOM 1405 C CA . VAL A 1 207 ? 7.654 13.561 8.307 1.00 8.77 197 VAL A CA 1
ATOM 1406 C C . VAL A 1 207 ? 7.412 13.587 6.824 1.00 9.39 197 VAL A C 1
ATOM 1407 O O . VAL A 1 207 ? 6.333 13.179 6.403 1.00 12.83 197 VAL A O 1
ATOM 1411 N N . SER A 1 208 ? 8.326 14.010 5.987 1.00 9.84 198 SER A N 1
ATOM 1412 C CA . SER A 1 208 ? 8.083 14.143 4.541 1.00 10.76 198 SER A CA 1
ATOM 1413 C C . SER A 1 208 ? 8.984 13.267 3.727 1.00 10.26 198 SER A C 1
ATOM 1414 O O . SER A 1 208 ? 10.118 12.958 4.108 1.00 11.64 198 SER A O 1
ATOM 1417 N N . GLY A 1 209 ? 8.519 12.885 2.530 1.00 11.77 199 GLY A N 1
ATOM 1418 C CA . GLY A 1 209 ? 9.331 12.237 1.589 1.00 11.61 199 GLY A CA 1
ATOM 1419 C C . GLY A 1 209 ? 10.084 13.239 0.749 1.00 11.15 199 GLY A C 1
ATOM 1420 O O . GLY A 1 209 ? 9.820 14.457 0.790 1.00 11.01 199 GLY A O 1
ATOM 1421 N N . PRO A 1 210 ? 11.068 12.783 -0.017 1.00 11.78 200 PRO A N 1
ATOM 1422 C CA . PRO A 1 210 ? 11.882 13.709 -0.760 1.00 11.46 200 PRO A CA 1
ATOM 1423 C C . PRO A 1 210 ? 11.159 14.466 -1.837 1.00 12.57 200 PRO A C 1
ATOM 1424 O O . PRO A 1 210 ? 11.457 15.625 -2.123 1.00 13.39 200 PRO A O 1
ATOM 1428 N N . ASP A 1 211 ? 10.238 13.791 -2.547 1.00 12.68 201 ASP A N 1
ATOM 1429 C CA . ASP A 1 211 ? 9.600 14.502 -3.653 1.00 11.73 201 ASP A CA 1
ATOM 1430 C C . ASP A 1 211 ? 8.756 15.665 -3.170 1.00 11.75 201 ASP A C 1
ATOM 1431 O O . ASP A 1 211 ? 8.697 16.713 -3.780 1.00 13.36 201 ASP A O 1
ATOM 1436 N N . GLU A 1 212 ? 8.065 15.447 -2.039 1.00 10.58 202 GLU A N 1
ATOM 1437 C CA . GLU A 1 212 ? 7.236 16.511 -1.493 1.00 10.98 202 GLU A CA 1
ATOM 1438 C C . GLU A 1 212 ? 8.068 17.744 -1.128 1.00 10.98 202 GLU A C 1
ATOM 1439 O O . GLU A 1 212 ? 7.626 18.873 -1.302 1.00 11.86 202 GLU A O 1
ATOM 1445 N N . LEU A 1 213 ? 9.238 17.505 -0.518 1.00 10.52 203 LEU A N 1
ATOM 1446 C CA . LEU A 1 213 ? 10.083 18.593 -0.132 1.00 10.71 203 LEU A CA 1
ATOM 1447 C C . LEU A 1 213 ? 10.652 19.298 -1.328 1.00 11.85 203 LEU A C 1
ATOM 1448 O O . LEU A 1 213 ? 10.738 20.516 -1.362 1.00 12.85 203 LEU A O 1
ATOM 1453 N N . MET A 1 214 ? 11.047 18.552 -2.357 1.00 12.08 204 MET A N 1
ATOM 1454 C CA . MET A 1 214 ? 11.449 19.212 -3.619 1.00 14.23 204 MET A CA 1
ATOM 1455 C C . MET A 1 214 ? 10.376 20.052 -4.220 1.00 15.09 204 MET A C 1
ATOM 1456 O O . MET A 1 214 ? 10.619 21.176 -4.641 1.00 17.19 204 MET A O 1
ATOM 1461 N N A ARG A 1 215 ? 9.172 19.493 -4.302 0.80 15.44 205 ARG A N 1
ATOM 1462 N N B ARG A 1 215 ? 9.172 19.491 -4.287 0.20 15.35 205 ARG A N 1
ATOM 1463 C CA A ARG A 1 215 ? 8.082 20.235 -4.881 0.80 17.11 205 ARG A CA 1
ATOM 1464 C CA B ARG A 1 215 ? 8.039 20.188 -4.868 0.20 16.99 205 ARG A CA 1
ATOM 1465 C C A ARG A 1 215 ? 7.714 21.480 -4.088 0.80 16.21 205 ARG A C 1
ATOM 1466 C C B ARG A 1 215 ? 7.686 21.460 -4.085 0.20 15.45 205 ARG A C 1
ATOM 1467 O O A ARG A 1 215 ? 7.281 22.484 -4.668 0.80 19.76 205 ARG A O 1
ATOM 1468 O O B ARG A 1 215 ? 7.147 22.405 -4.666 0.20 19.20 205 ARG A O 1
ATOM 1483 N N . ALA A 1 216 ? 8.040 21.494 -2.794 1.00 16.06 206 ALA A N 1
ATOM 1484 C CA . ALA A 1 216 ? 7.810 22.650 -1.882 1.00 17.52 206 ALA A CA 1
ATOM 1485 C C . ALA A 1 216 ? 8.906 23.704 -1.966 1.00 19.38 206 ALA A C 1
ATOM 1486 O O . ALA A 1 216 ? 8.836 24.761 -1.307 1.00 22.19 206 ALA A O 1
ATOM 1488 N N . GLY A 1 217 ? 9.924 23.402 -2.739 1.00 19.22 207 GLY A N 1
ATOM 1489 C CA . GLY A 1 21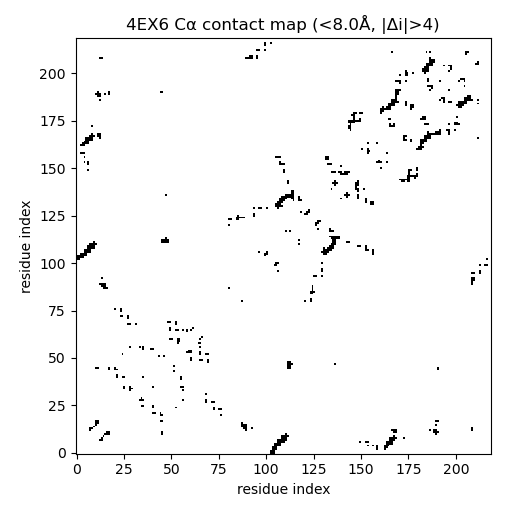7 ? 10.990 24.340 -2.986 1.00 21.53 207 GLY A CA 1
ATOM 1490 C C . GLY A 1 217 ? 12.334 24.054 -2.312 1.00 18.05 207 GLY A C 1
ATOM 1491 O O . GLY A 1 217 ? 13.268 24.913 -2.374 1.00 21.02 207 GLY A O 1
ATOM 1492 N N . ALA A 1 218 ? 12.590 22.869 -1.777 1.00 14.51 208 ALA A N 1
ATOM 1493 C CA . ALA A 1 218 ? 13.926 22.539 -1.275 1.00 13.95 208 ALA A CA 1
ATOM 1494 C C . ALA A 1 218 ? 14.927 22.572 -2.374 1.00 13.68 208 ALA A C 1
ATOM 1495 O O . ALA A 1 218 ? 14.623 22.139 -3.480 1.00 17.65 208 ALA A O 1
ATOM 1497 N N . ASP A 1 219 ? 16.096 23.112 -2.126 1.00 13.71 209 ASP A N 1
ATOM 1498 C CA . ASP A 1 219 ? 17.129 23.153 -3.089 1.00 16.96 209 ASP A CA 1
ATOM 1499 C C . ASP A 1 219 ? 17.781 21.790 -3.236 1.00 16.37 209 ASP A C 1
ATOM 1500 O O . ASP A 1 219 ? 18.323 21.410 -4.316 1.00 19.41 209 ASP A O 1
ATOM 1505 N N . THR A 1 220 ? 17.837 21.020 -2.164 1.00 15.60 210 THR A N 1
ATOM 1506 C CA . THR A 1 220 ? 18.289 19.668 -2.169 1.00 16.12 210 THR A CA 1
ATOM 1507 C C . THR A 1 220 ? 17.625 18.926 -1.013 1.00 13.13 210 THR A C 1
ATOM 1508 O O . THR A 1 220 ? 17.150 19.586 -0.090 1.00 12.56 210 THR A O 1
ATOM 1512 N N . VAL A 1 221 ? 17.601 17.636 -1.066 1.00 12.42 211 VAL A N 1
ATOM 1513 C CA . VAL A 1 221 ? 17.110 16.797 -0.018 1.00 11.29 211 VAL A CA 1
ATOM 1514 C C . VAL A 1 221 ? 18.198 15.848 0.399 1.00 13.39 211 VAL A C 1
ATOM 1515 O O . VAL A 1 221 ? 18.725 15.120 -0.552 1.00 15.75 211 VAL A O 1
ATOM 1519 N N . VAL A 1 222 ? 18.477 15.636 1.634 1.00 10.14 212 VAL A N 1
ATOM 1520 C CA . VAL A 1 222 ? 19.444 14.685 2.146 1.00 9.76 212 VAL A CA 1
ATOM 1521 C C . VAL A 1 222 ? 18.778 13.687 3.048 1.00 9.61 212 VAL A C 1
ATOM 1522 O O . VAL A 1 222 ? 17.672 13.947 3.562 1.00 10.98 212 VAL A O 1
ATOM 1526 N N . ASP A 1 223 ? 19.469 12.595 3.371 1.00 10.52 213 ASP A N 1
ATOM 1527 C CA A ASP A 1 223 ? 18.891 11.448 4.051 0.70 11.88 213 ASP A CA 1
ATOM 1528 C CA B ASP A 1 223 ? 18.823 11.487 4.071 0.30 11.68 213 ASP A CA 1
ATOM 1529 C C . ASP A 1 223 ? 19.309 11.253 5.485 1.00 11.00 213 ASP A C 1
ATOM 1530 O O . ASP A 1 223 ? 18.889 10.314 6.117 1.00 12.14 213 ASP A O 1
ATOM 1539 N N . SER A 1 224 ? 20.122 12.191 6.000 1.00 10.27 214 SER A N 1
ATOM 1540 C CA . SER A 1 224 ? 20.585 12.086 7.378 1.00 10.00 214 SER A CA 1
ATOM 1541 C C . SER A 1 224 ? 21.036 13.463 7.845 1.00 8.94 214 SER A C 1
ATOM 1542 O O . SER A 1 224 ? 21.358 14.326 7.033 1.00 9.06 214 SER A O 1
ATOM 1545 N N . PHE A 1 225 ? 21.056 13.672 9.160 1.00 10.38 215 PHE A N 1
ATOM 1546 C CA . PHE A 1 225 ? 21.517 14.964 9.652 1.00 9.38 215 PHE A CA 1
ATOM 1547 C C . PHE A 1 225 ? 23.018 15.179 9.355 1.00 9.34 215 PHE A C 1
ATOM 1548 O O . PHE A 1 225 ? 23.411 16.248 8.889 1.00 8.69 215 PHE A O 1
ATOM 1556 N N . PRO A 1 226 ? 23.880 14.150 9.526 1.00 10.20 216 PRO A N 1
ATOM 1557 C CA . PRO A 1 226 ? 25.268 14.344 9.078 1.00 10.26 216 PRO A CA 1
ATOM 1558 C C . PRO A 1 226 ? 25.389 14.759 7.631 1.00 8.40 216 PRO A C 1
ATOM 1559 O O . PRO A 1 226 ? 26.266 15.550 7.287 1.00 10.24 216 PRO A O 1
ATOM 1563 N N . ALA A 1 227 ? 24.543 14.251 6.750 1.00 9.18 217 ALA A N 1
ATOM 1564 C CA . ALA A 1 227 ? 24.562 14.635 5.364 1.00 9.51 217 ALA A CA 1
ATOM 1565 C C . ALA A 1 227 ? 24.143 16.091 5.151 1.00 7.57 217 ALA A C 1
ATOM 1566 O O . ALA A 1 227 ? 24.649 16.778 4.292 1.00 8.74 217 ALA A O 1
ATOM 1568 N N . ALA A 1 228 ? 23.231 16.600 6.001 1.00 7.76 218 ALA A N 1
ATOM 1569 C CA . ALA A 1 228 ? 22.846 18.018 5.959 1.00 7.55 218 ALA A CA 1
ATOM 1570 C C . ALA A 1 228 ? 24.018 18.900 6.378 1.00 7.58 218 ALA A C 1
ATOM 1571 O O . ALA A 1 228 ? 24.306 19.904 5.745 1.00 8.04 218 ALA A O 1
ATOM 1573 N N . VAL A 1 229 ? 24.730 18.473 7.412 1.00 7.85 219 VAL A N 1
ATOM 1574 C CA . VAL A 1 229 ? 25.907 19.181 7.893 1.00 8.44 219 VAL A CA 1
ATOM 1575 C C . VAL A 1 229 ? 26.963 19.249 6.799 1.00 8.34 219 VAL A C 1
ATOM 1576 O O . VAL A 1 229 ? 27.515 20.320 6.497 1.00 8.16 219 VAL A O 1
ATOM 1580 N N . THR A 1 230 ? 27.213 18.136 6.144 1.00 8.61 220 THR A N 1
ATOM 1581 C CA A THR A 1 230 ? 28.151 18.057 5.043 0.70 10.32 220 THR A CA 1
ATOM 1582 C CA B THR A 1 230 ? 28.229 18.123 5.081 0.30 10.38 220 THR A CA 1
ATOM 1583 C C . THR A 1 230 ? 27.791 19.015 3.909 1.00 10.07 220 THR A C 1
ATOM 1584 O O . THR A 1 230 ? 28.634 19.733 3.351 1.00 11.69 220 THR A O 1
ATOM 1591 N N . ALA A 1 231 ? 26.505 19.052 3.547 1.00 9.60 221 ALA A N 1
ATOM 1592 C CA . ALA A 1 231 ? 26.003 19.946 2.516 1.00 10.72 221 ALA A CA 1
ATOM 1593 C C . ALA A 1 231 ? 26.322 21.384 2.829 1.00 11.03 221 ALA A C 1
ATOM 1594 O O . ALA A 1 231 ? 26.752 22.175 2.003 1.00 12.83 221 ALA A O 1
ATOM 1596 N N . VAL A 1 232 ? 26.100 21.798 4.076 1.00 8.89 222 VAL A N 1
ATOM 1597 C CA . VAL A 1 232 ? 26.384 23.165 4.491 1.00 8.80 222 VAL A CA 1
ATOM 1598 C C . VAL A 1 232 ? 27.895 23.429 4.477 1.00 7.89 222 VAL A C 1
ATOM 1599 O O . VAL A 1 232 ? 28.363 24.418 3.934 1.00 9.89 222 VAL A O 1
ATOM 1603 N N . LEU A 1 233 ? 28.656 22.547 5.077 1.00 8.40 223 LEU A N 1
ATOM 1604 C CA . LEU A 1 233 ? 30.101 22.722 5.157 1.00 9.40 223 LEU A CA 1
ATOM 1605 C C . LEU A 1 233 ? 30.731 22.840 3.770 1.00 10.25 223 LEU A C 1
ATOM 1606 O O . LEU A 1 233 ? 31.624 23.695 3.559 1.00 12.11 223 LEU A O 1
ATOM 1611 N N . ASP A 1 234 ? 30.298 22.021 2.835 1.00 11.43 224 ASP A N 1
ATOM 1612 C CA . ASP A 1 234 ? 30.885 21.993 1.487 1.00 11.77 224 ASP A CA 1
ATOM 1613 C C . ASP A 1 234 ? 30.285 23.070 0.599 1.00 14.23 224 ASP A C 1
ATOM 1614 O O . ASP A 1 234 ? 30.728 23.278 -0.521 1.00 17.11 224 ASP A O 1
ATOM 1619 N N . GLY A 1 235 ? 29.346 23.851 1.082 1.00 14.98 225 GLY A N 1
ATOM 1620 C CA . GLY A 1 235 ? 28.780 24.985 0.323 1.00 19.59 225 GLY A CA 1
ATOM 1621 C C . GLY A 1 235 ? 27.774 24.567 -0.703 1.00 29.40 225 GLY A C 1
ATOM 1622 O O . GLY A 1 235 ? 27.372 25.483 -1.496 1.00 37.64 225 GLY A O 1
#

Secondary structure (DSSP, 8-state):
---EEEEE-SBTTTB--HHHHHHHHHHHHHHTT----HHHHHHHTTS-HHHHHHHHHTS-TTSHHHHHHHHHHHHHHHHHHHHHGGGGBPTTHHHHHHHHHHTTEEEEEE-SS-HHHHHHHHHHHTGGGT-SEEE-TTTSSS-TTSSHHHHHHHHHHT--GGGEEEEESSHHHHHHHHHTT-EEEEESSSSS-HHHHHHTT-SEEESSHHHHHHHHHH-